Protein AF-A0A3D4PSM4-F1 (afdb_monomer_lite)

Foldseek 3Di:
DDDDPVNVVVVVVVVVVVVVVVVVLVVLQQDQWDQALQFRAIDHRSAADKDDLVPDDPVVPDDDQPVVQVVQVVLVHHGPDSIHGHHNLRVPAQQSVLCVLAVDGDDRVLSVVLVVVCVVPDPPSPPDPPDDPVVPPSVPPDRGDGNPVQDPVNSVSSNVSSCVSVVLPWWDADPQAAAQFFQARTASDKAWDPDAAPVRGTHIHHPQLVVLCVVQDHQPDDVSSQQSSLCSLQVAPDDPDDPPQGDGCSRPDDDVSNGDNDTNPVRPDPSVVSSLVSCLVRLVSHDPVCSVVSPVVVVVVVVVVVVVVVVVVVVVVVVVVVVVLVVCVVVVHPPDD

Secondary structure (DSSP, 8-state):
----HHHHHHHHHHHHHHHHHHHHHHHHHH---EE-TTT-PEEPTT-SEEPPGGGS-GGGSSSSHHHHHHHHHHTTPPP--S--EE-HHHHSHHHHHHHHHHS----HHHHHHHHHHHTTTT-TTSS---S-GGGG--TTSS---TTTTS-HHHHHHHHHHHHHHH-TTS-B-BTTBS-TTT-BS-BS-EE--S-B-TTSPBPPEETTTHHHHHHH-S-SSHHHHHHHHHHHHH--S----TT-----GGGT--TT---BSSSSTT--S-HHHHHHHHHHH-GGGS-HHHHHHHHHHHHHHHHHHHHHHHHHHHHHHHHHHHHHHHHHHHTT-----

Structure (mmCIF, N/CA/C/O backbone):
data_AF-A0A3D4PSM4-F1
#
_entry.id   AF-A0A3D4PSM4-F1
#
loop_
_atom_site.group_PDB
_atom_site.id
_atom_site.type_symbol
_atom_site.label_atom_id
_atom_site.label_alt_id
_atom_site.label_comp_id
_atom_site.label_asym_id
_atom_site.label_entity_id
_atom_site.label_seq_id
_atom_site.pdbx_PDB_ins_code
_atom_site.Cartn_x
_atom_site.Cartn_y
_atom_site.Cartn_z
_atom_site.occupancy
_atom_site.B_iso_or_equiv
_atom_site.auth_seq_id
_atom_site.auth_comp_id
_atom_site.auth_asym_id
_atom_site.auth_atom_id
_atom_site.pdbx_PDB_model_num
ATOM 1 N N . MET A 1 1 ? 8.165 51.047 -22.053 1.00 48.75 1 MET A N 1
ATOM 2 C CA . MET A 1 1 ? 8.801 50.022 -21.200 1.00 48.75 1 MET A CA 1
ATOM 3 C C . MET A 1 1 ? 10.158 49.693 -21.796 1.00 48.75 1 MET A C 1
ATOM 5 O O . MET A 1 1 ? 10.223 49.060 -22.838 1.00 48.75 1 MET A O 1
ATOM 9 N N . THR A 1 2 ? 11.226 50.229 -21.215 1.00 47.50 2 THR A N 1
ATOM 10 C CA . THR A 1 2 ? 12.611 49.991 -21.638 1.00 47.50 2 THR A CA 1
ATOM 11 C C . THR A 1 2 ? 13.129 48.734 -20.944 1.00 47.50 2 THR A C 1
ATOM 13 O O . THR A 1 2 ? 13.266 48.736 -19.726 1.00 47.50 2 THR A O 1
ATOM 16 N N . MET A 1 3 ? 13.371 47.665 -21.712 1.00 44.59 3 MET A N 1
ATOM 17 C CA . MET A 1 3 ? 13.993 46.431 -21.209 1.00 44.59 3 MET A CA 1
ATOM 18 C C . MET A 1 3 ? 15.340 46.743 -20.554 1.00 44.59 3 MET A C 1
ATOM 20 O O . MET A 1 3 ? 16.136 47.512 -21.105 1.00 44.59 3 MET A O 1
ATOM 24 N N . THR A 1 4 ? 15.580 46.161 -19.382 1.00 52.31 4 THR A N 1
ATOM 25 C CA . THR A 1 4 ? 16.803 46.384 -18.607 1.00 52.31 4 THR A CA 1
ATOM 26 C C . THR A 1 4 ? 17.986 45.628 -19.225 1.00 52.31 4 THR A C 1
ATOM 28 O O . THR A 1 4 ? 17.814 44.719 -20.039 1.00 52.31 4 THR A O 1
ATOM 31 N N . ALA A 1 5 ? 19.220 46.014 -18.886 1.00 52.75 5 ALA A N 1
ATOM 32 C CA . ALA A 1 5 ? 20.426 45.358 -19.408 1.00 52.75 5 ALA A CA 1
ATOM 33 C C . ALA A 1 5 ? 20.486 43.855 -19.058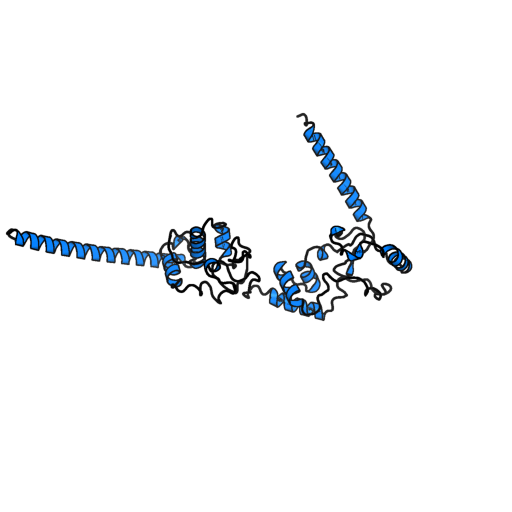 1.00 52.75 5 ALA A C 1
ATOM 35 O O . ALA A 1 5 ? 21.039 43.070 -19.826 1.00 52.75 5 ALA A O 1
ATOM 36 N N . THR A 1 6 ? 19.862 43.459 -17.947 1.00 55.38 6 THR A N 1
ATOM 37 C CA . THR A 1 6 ? 19.706 42.072 -17.491 1.00 55.38 6 THR A CA 1
ATOM 38 C C . THR A 1 6 ? 18.764 41.278 -18.402 1.00 55.38 6 THR A C 1
ATOM 40 O O . THR A 1 6 ? 19.128 40.191 -18.842 1.00 55.38 6 THR A O 1
ATOM 43 N N . ASP A 1 7 ? 17.631 41.867 -18.811 1.00 56.66 7 ASP A N 1
ATOM 44 C CA . ASP A 1 7 ? 16.670 41.230 -19.730 1.00 56.66 7 ASP A CA 1
ATOM 45 C C . ASP A 1 7 ? 17.290 40.952 -21.111 1.00 56.66 7 ASP A C 1
ATOM 47 O O . ASP A 1 7 ? 17.021 39.927 -21.736 1.00 56.66 7 ASP A O 1
ATOM 51 N N . ARG A 1 8 ? 18.171 41.847 -21.583 1.00 58.81 8 ARG A N 1
ATOM 52 C CA . ARG A 1 8 ? 18.914 41.655 -22.843 1.00 58.81 8 ARG A CA 1
ATOM 53 C C . ARG A 1 8 ? 19.967 40.551 -22.748 1.00 58.81 8 ARG A C 1
ATOM 55 O O . ARG A 1 8 ? 20.225 39.881 -23.748 1.00 58.81 8 ARG A O 1
ATOM 62 N N . GLY A 1 9 ? 20.578 40.367 -21.575 1.00 62.75 9 GLY A N 1
ATOM 63 C CA . GLY A 1 9 ? 21.547 39.299 -21.321 1.00 62.75 9 GLY A CA 1
ATOM 64 C C . GLY A 1 9 ? 20.897 37.917 -21.372 1.00 62.75 9 GLY A C 1
ATOM 65 O O . GLY A 1 9 ? 21.373 37.037 -22.093 1.00 62.75 9 GLY A O 1
ATOM 66 N N . ASP A 1 10 ? 19.759 37.760 -20.698 1.00 62.41 10 ASP A N 1
ATOM 67 C CA . ASP A 1 10 ? 19.009 36.500 -20.664 1.00 62.41 10 ASP A CA 1
ATOM 68 C C . ASP A 1 10 ? 18.394 36.153 -22.028 1.00 62.41 10 ASP A C 1
ATOM 70 O O . ASP A 1 10 ? 18.414 34.995 -22.455 1.00 62.41 10 ASP A O 1
ATOM 74 N N . GLU A 1 11 ? 17.925 37.155 -22.778 1.00 70.12 11 GLU A N 1
ATOM 75 C CA . GLU A 1 11 ? 17.422 36.959 -24.139 1.00 70.12 11 GLU A CA 1
ATOM 76 C C . GLU A 1 11 ? 18.530 36.505 -25.107 1.00 70.12 11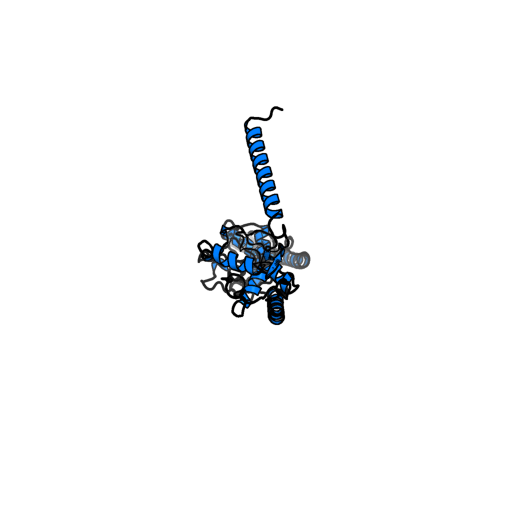 GLU A C 1
ATOM 78 O O . GLU A 1 11 ? 18.314 35.609 -25.931 1.00 70.12 11 GLU A O 1
ATOM 83 N N . MET A 1 12 ? 19.747 37.048 -24.976 1.00 65.19 12 MET A N 1
ATOM 84 C CA . MET A 1 12 ? 20.914 36.597 -25.745 1.00 65.19 12 MET A CA 1
ATOM 85 C C . MET A 1 12 ? 21.300 35.150 -25.416 1.00 65.19 12 MET A C 1
ATOM 87 O O . MET A 1 12 ? 21.577 34.370 -26.333 1.00 65.19 12 MET A O 1
ATOM 91 N N . ILE A 1 13 ? 21.280 34.770 -24.135 1.00 68.44 13 ILE A N 1
ATOM 92 C CA . ILE A 1 13 ? 21.579 33.403 -23.685 1.00 68.44 13 ILE A CA 1
ATOM 93 C C . ILE A 1 13 ? 20.528 32.423 -24.221 1.00 68.44 13 ILE A C 1
ATOM 95 O O . ILE A 1 13 ? 20.882 31.396 -24.803 1.00 68.44 13 ILE A O 1
ATOM 99 N N . LEU A 1 14 ? 19.238 32.751 -24.110 1.00 65.44 14 LEU A N 1
ATOM 100 C CA . LEU A 1 14 ? 18.147 31.922 -24.631 1.00 65.44 14 LEU A CA 1
ATOM 101 C C . LEU A 1 14 ? 18.203 31.778 -26.156 1.00 65.44 14 LEU A C 1
ATOM 103 O O . LEU A 1 14 ? 17.962 30.689 -26.683 1.00 65.44 14 LEU A O 1
ATOM 107 N N . LYS A 1 15 ? 18.555 32.844 -26.881 1.00 76.94 15 LYS A N 1
ATOM 108 C CA . LYS A 1 15 ? 18.746 32.800 -28.337 1.00 76.94 15 LYS A CA 1
ATOM 109 C C . LYS A 1 15 ? 19.938 31.920 -28.721 1.00 76.94 15 LYS A C 1
ATOM 111 O O . LYS A 1 15 ? 19.815 31.115 -29.643 1.00 76.94 15 LYS A O 1
ATOM 116 N N . GLY A 1 16 ? 21.045 32.009 -27.980 1.00 65.12 16 GLY A N 1
ATOM 117 C CA . GLY A 1 16 ? 22.214 31.144 -28.149 1.00 65.12 16 GLY A CA 1
ATOM 118 C C . GLY A 1 16 ? 21.908 29.669 -27.876 1.00 65.12 16 GLY A C 1
ATOM 119 O O . GLY A 1 16 ? 22.277 28.805 -28.670 1.00 65.12 16 GLY A O 1
ATOM 120 N N . LEU A 1 17 ? 21.162 29.370 -26.809 1.00 57.06 17 LEU A N 1
ATOM 121 C CA . LEU A 1 17 ? 20.726 28.009 -26.482 1.00 57.06 17 LEU A CA 1
ATOM 122 C C . LEU A 1 17 ? 19.781 27.434 -27.541 1.00 57.06 17 LEU A C 1
ATOM 124 O O . LEU A 1 17 ? 19.944 26.283 -27.934 1.00 57.06 17 LEU A O 1
ATOM 128 N N . ARG A 1 18 ? 18.829 28.227 -28.051 1.00 69.44 18 ARG A N 1
ATOM 129 C CA . ARG A 1 18 ? 17.923 27.805 -29.134 1.00 69.44 18 ARG A CA 1
ATOM 130 C C . ARG A 1 18 ? 18.668 27.531 -30.437 1.00 69.44 18 ARG A C 1
ATOM 132 O O . ARG A 1 18 ? 18.389 26.525 -31.078 1.00 69.44 18 ARG A O 1
ATOM 139 N N . ALA A 1 19 ? 19.622 28.387 -30.808 1.00 66.75 19 ALA A N 1
ATOM 140 C CA . ALA A 1 19 ? 20.454 28.180 -31.992 1.00 66.75 19 ALA A CA 1
ATOM 141 C C . ALA A 1 19 ? 21.295 26.902 -31.864 1.00 66.75 19 ALA A C 1
ATOM 143 O O . ALA A 1 19 ? 21.330 26.092 -32.784 1.00 66.75 19 ALA A O 1
ATOM 144 N N . LYS A 1 20 ? 21.888 26.673 -30.689 1.00 56.09 20 LYS A N 1
ATOM 145 C CA . LYS A 1 20 ? 22.677 25.469 -30.419 1.00 56.09 20 LYS A CA 1
ATOM 146 C C . LYS A 1 20 ? 21.822 24.201 -30.378 1.00 56.09 20 LYS A C 1
ATOM 148 O O . LYS A 1 20 ? 22.238 23.168 -30.888 1.00 56.09 20 LYS A O 1
ATOM 153 N N . LEU A 1 21 ? 20.607 24.278 -29.835 1.00 57.66 21 LEU A N 1
ATOM 154 C CA . LEU A 1 21 ? 19.639 23.181 -29.873 1.00 57.66 21 LEU A CA 1
ATOM 155 C C . LEU A 1 21 ? 19.196 22.872 -31.312 1.00 57.66 21 LEU A C 1
ATOM 157 O O . LEU A 1 21 ? 19.083 21.703 -31.669 1.00 57.66 21 LEU A O 1
ATOM 161 N N . ALA A 1 22 ? 18.981 23.894 -32.145 1.00 64.00 22 ALA A N 1
ATOM 162 C CA . ALA A 1 22 ? 18.649 23.727 -33.559 1.00 64.00 22 ALA A CA 1
ATOM 163 C C . ALA A 1 22 ? 19.806 23.087 -34.344 1.00 64.00 22 ALA A C 1
ATOM 165 O O . ALA A 1 22 ? 19.578 22.120 -35.064 1.00 64.00 22 ALA A O 1
ATOM 166 N N . GLU A 1 23 ? 21.043 23.548 -34.130 1.00 62.81 23 GLU A N 1
ATOM 167 C CA . GLU A 1 23 ? 22.259 22.961 -34.711 1.00 62.81 23 GLU A CA 1
ATOM 168 C C . GLU A 1 23 ? 22.427 21.491 -34.295 1.00 62.81 23 GLU A C 1
ATOM 170 O O . GLU A 1 23 ? 22.685 20.623 -35.130 1.00 62.81 23 GLU A O 1
ATOM 175 N N . MET A 1 24 ? 22.224 21.183 -33.009 1.00 55.88 24 MET A N 1
ATOM 176 C CA . MET A 1 24 ? 22.244 19.805 -32.518 1.00 55.88 24 MET A CA 1
ATOM 177 C C . MET A 1 24 ? 21.147 18.963 -33.176 1.00 55.88 24 MET A C 1
ATOM 179 O O . MET A 1 24 ? 21.437 17.879 -33.667 1.00 55.88 24 MET A O 1
ATOM 183 N N . THR A 1 25 ? 19.918 19.473 -33.260 1.00 60.84 25 THR A N 1
ATOM 184 C CA . THR A 1 25 ? 18.779 18.763 -33.867 1.00 60.84 25 THR A CA 1
ATOM 185 C C . THR A 1 25 ? 19.014 18.487 -35.356 1.00 60.84 25 THR A C 1
ATOM 187 O O . THR A 1 25 ? 18.739 17.391 -35.844 1.00 60.84 25 THR A O 1
ATOM 190 N N . GLU A 1 26 ? 19.571 19.452 -36.090 1.00 69.44 26 GLU A N 1
ATOM 191 C CA . GLU A 1 26 ? 19.928 19.290 -37.500 1.00 69.44 26 GLU A CA 1
ATOM 192 C C . GLU A 1 26 ? 21.044 18.253 -37.679 1.00 69.44 26 GLU A C 1
ATOM 194 O O . GLU A 1 26 ? 20.940 17.350 -38.515 1.00 69.44 26 GLU A O 1
ATOM 199 N N . ARG A 1 27 ? 22.078 18.310 -36.833 1.00 60.09 27 ARG A N 1
ATOM 200 C CA . ARG A 1 27 ? 23.155 17.317 -36.816 1.00 60.09 27 ARG A CA 1
ATOM 201 C C . ARG A 1 27 ? 22.623 15.916 -36.514 1.00 60.09 27 ARG A C 1
ATOM 203 O O . ARG A 1 27 ? 23.037 14.956 -37.163 1.00 60.09 27 ARG A O 1
ATOM 210 N N . GLU A 1 28 ? 21.671 15.784 -35.592 1.00 58.38 28 GLU A N 1
ATOM 211 C CA . GLU A 1 28 ? 21.004 14.518 -35.278 1.00 58.38 28 GLU A CA 1
ATOM 212 C C . GLU A 1 28 ? 20.148 13.991 -36.440 1.00 58.38 28 GLU A C 1
ATOM 214 O O . GLU A 1 28 ? 20.138 12.782 -36.697 1.00 58.38 28 GLU A O 1
ATOM 219 N N . ALA A 1 29 ? 19.470 14.866 -37.185 1.00 62.03 29 ALA A N 1
ATOM 220 C CA . ALA A 1 29 ? 18.674 14.490 -38.355 1.00 62.03 29 ALA A CA 1
ATOM 221 C C . ALA A 1 29 ? 19.536 13.928 -39.504 1.00 62.03 29 ALA A C 1
ATOM 223 O O . ALA A 1 29 ? 19.087 13.082 -40.284 1.00 62.03 29 ALA A O 1
ATOM 224 N N . GLN A 1 30 ? 20.795 14.362 -39.598 1.00 62.66 30 GLN A N 1
ATOM 225 C CA . GLN A 1 30 ? 21.720 13.948 -40.654 1.00 62.66 30 GLN A CA 1
ATOM 226 C C . GLN A 1 30 ? 22.427 12.611 -40.383 1.00 62.66 30 GLN A C 1
ATOM 228 O O . GLN A 1 30 ? 22.957 12.011 -41.324 1.00 62.66 30 GLN A O 1
ATOM 233 N N . LEU A 1 31 ? 22.401 12.104 -39.147 1.00 57.22 31 LEU A N 1
ATOM 234 C CA . LEU A 1 31 ? 23.081 10.855 -38.798 1.00 57.22 31 LEU A CA 1
ATOM 235 C C . LEU A 1 31 ? 22.493 9.647 -39.556 1.00 57.22 31 LEU A C 1
ATOM 237 O O . LEU A 1 31 ? 21.267 9.533 -39.680 1.00 57.22 31 LEU A O 1
ATOM 241 N N . PRO A 1 32 ? 23.345 8.729 -40.055 1.00 57.56 32 PRO A N 1
ATOM 242 C CA . PRO A 1 32 ? 22.930 7.586 -40.863 1.00 57.56 32 PRO A CA 1
ATOM 243 C C . PRO A 1 32 ? 22.064 6.575 -40.091 1.00 57.56 32 PRO A C 1
ATOM 245 O O . PRO A 1 32 ? 21.834 6.675 -38.890 1.00 57.56 32 PRO A O 1
ATOM 248 N N . ARG A 1 33 ? 21.561 5.565 -40.807 1.00 61.66 33 ARG A N 1
ATOM 249 C CA . ARG A 1 33 ? 20.852 4.427 -40.200 1.00 61.66 33 ARG A CA 1
ATOM 250 C C . ARG A 1 33 ? 21.744 3.687 -39.195 1.00 61.66 33 ARG A C 1
ATOM 252 O O . ARG A 1 33 ? 22.933 3.504 -39.450 1.00 61.66 33 ARG A O 1
ATOM 259 N N . ALA A 1 34 ? 21.147 3.180 -38.122 1.00 65.75 34 ALA A N 1
ATOM 260 C CA . ALA A 1 34 ? 21.838 2.394 -37.098 1.00 65.75 34 ALA A CA 1
ATOM 261 C C . ALA A 1 34 ? 21.022 1.165 -36.680 1.00 65.75 34 ALA A C 1
ATOM 263 O O . ALA A 1 34 ? 19.836 1.063 -36.990 1.00 65.75 34 ALA A O 1
ATOM 264 N N . LEU A 1 35 ? 21.654 0.220 -35.982 1.00 63.38 35 LEU A N 1
ATOM 265 C CA . LEU A 1 35 ? 20.946 -0.871 -35.310 1.00 63.38 35 LEU A CA 1
ATOM 266 C C . LEU A 1 35 ? 20.581 -0.433 -33.893 1.00 63.38 35 LEU A C 1
ATOM 268 O O . LEU A 1 35 ? 21.421 0.102 -33.173 1.00 63.38 35 LEU A O 1
ATOM 272 N N . CYS A 1 36 ? 19.339 -0.685 -33.488 1.00 71.75 36 CYS A N 1
ATOM 273 C CA . CYS A 1 36 ? 18.900 -0.441 -32.125 1.00 71.75 36 CYS A CA 1
ATOM 274 C C . CYS A 1 36 ? 19.628 -1.387 -31.171 1.00 71.75 36 CYS A C 1
ATOM 276 O O . CYS A 1 36 ? 19.533 -2.603 -31.318 1.00 71.75 36 CYS A O 1
ATOM 278 N N . ARG A 1 37 ? 20.299 -0.838 -30.155 1.00 64.69 37 ARG A N 1
ATOM 279 C CA . ARG A 1 37 ? 21.019 -1.625 -29.138 1.00 64.69 37 ARG A CA 1
ATOM 280 C C . ARG A 1 37 ? 20.111 -2.580 -28.358 1.00 64.69 37 ARG A C 1
ATOM 282 O O . ARG A 1 37 ? 20.556 -3.635 -27.925 1.00 64.69 37 ARG A O 1
ATOM 289 N N . VAL A 1 38 ? 18.855 -2.189 -28.168 1.00 68.38 38 VAL A N 1
ATOM 290 C CA . VAL A 1 38 ? 17.889 -2.918 -27.340 1.00 68.38 38 VAL A CA 1
ATOM 291 C C . VAL A 1 38 ? 17.218 -4.036 -28.143 1.00 68.38 38 VAL A C 1
ATOM 293 O O . VAL A 1 38 ? 17.254 -5.191 -27.736 1.00 68.38 38 VAL A O 1
ATOM 296 N N . CYS A 1 39 ? 16.638 -3.726 -29.308 1.00 69.31 39 CYS A N 1
ATOM 297 C CA . CYS A 1 39 ? 15.879 -4.713 -30.084 1.00 69.31 39 CYS A CA 1
ATOM 298 C C . CYS A 1 39 ? 16.656 -5.334 -31.258 1.00 69.31 39 CYS A C 1
ATOM 300 O O . CYS A 1 39 ? 16.219 -6.344 -31.805 1.00 69.31 39 CYS A O 1
ATOM 302 N N . GLY A 1 40 ? 17.780 -4.752 -31.682 1.00 68.31 40 GLY A N 1
ATOM 303 C CA . GLY A 1 40 ? 18.551 -5.192 -32.852 1.00 68.31 40 GLY A CA 1
ATOM 304 C C . GLY A 1 40 ? 17.953 -4.812 -34.216 1.00 68.31 40 GLY A C 1
ATOM 305 O O . GLY A 1 40 ? 18.520 -5.175 -35.244 1.00 68.31 40 GLY A O 1
ATOM 306 N N . GLY A 1 41 ? 16.824 -4.095 -34.258 1.00 70.19 41 GLY A N 1
ATOM 307 C CA . GLY A 1 41 ? 16.184 -3.637 -35.498 1.00 70.19 41 GLY A CA 1
ATOM 308 C C . GLY A 1 41 ? 16.811 -2.364 -36.080 1.00 70.19 41 GLY A C 1
ATOM 309 O O . GLY A 1 41 ? 17.524 -1.643 -35.387 1.00 70.19 41 GLY A O 1
ATOM 310 N N . ILE A 1 42 ? 16.513 -2.048 -37.346 1.00 71.69 42 ILE A N 1
ATOM 311 C CA . ILE A 1 42 ? 17.007 -0.821 -37.999 1.00 71.69 42 ILE A CA 1
ATOM 312 C C . ILE A 1 42 ? 16.292 0.414 -37.444 1.00 71.69 42 ILE A C 1
ATOM 314 O O . ILE A 1 42 ? 15.066 0.513 -37.496 1.00 71.69 42 ILE A O 1
ATOM 318 N N . VAL A 1 43 ? 17.071 1.385 -36.978 1.00 70.50 43 VAL A N 1
ATOM 319 C CA . VAL A 1 43 ? 16.642 2.761 -36.732 1.00 70.50 43 VAL A CA 1
ATOM 320 C C . VAL A 1 43 ? 16.929 3.573 -37.995 1.00 70.50 43 VAL A C 1
ATOM 322 O O . VAL A 1 43 ? 18.063 3.590 -38.485 1.00 70.50 43 VAL A O 1
ATOM 325 N N . ALA A 1 44 ? 15.894 4.201 -38.557 1.00 73.38 44 ALA A N 1
ATOM 326 C CA . ALA A 1 44 ? 16.024 4.997 -39.772 1.00 73.38 44 ALA A CA 1
ATOM 327 C C . ALA A 1 44 ? 16.909 6.237 -39.553 1.00 73.38 44 ALA A C 1
ATOM 329 O O . ALA A 1 44 ? 17.119 6.685 -38.422 1.00 73.38 44 ALA A O 1
ATOM 330 N N . LYS A 1 45 ? 17.411 6.797 -40.660 1.00 72.75 45 LYS A N 1
ATOM 331 C CA . LYS A 1 45 ? 18.167 8.057 -40.667 1.00 72.75 45 LYS A CA 1
ATOM 332 C C . LYS A 1 45 ? 17.369 9.136 -39.925 1.00 72.75 45 LYS A C 1
ATOM 334 O O . LYS A 1 45 ? 16.174 9.280 -40.175 1.00 72.75 45 LYS A O 1
ATOM 339 N N . GLY A 1 46 ? 18.008 9.853 -39.005 1.00 69.12 46 GLY A N 1
ATOM 340 C CA . GLY A 1 46 ? 17.360 10.934 -38.255 1.00 69.12 46 GLY A CA 1
ATOM 341 C C . GLY A 1 46 ? 16.288 10.509 -37.235 1.00 69.12 46 GLY A C 1
ATOM 342 O O . GLY A 1 46 ? 15.723 11.376 -36.586 1.00 69.12 46 GLY A O 1
ATOM 343 N N . GLN A 1 47 ? 16.027 9.210 -37.030 1.00 74.75 47 GLN A N 1
ATOM 344 C CA . GLN A 1 47 ? 15.043 8.723 -36.049 1.00 74.75 47 GLN A CA 1
ATOM 345 C C . GLN A 1 47 ? 15.679 8.097 -34.800 1.00 74.75 47 GLN A C 1
ATOM 347 O O . GLN A 1 47 ? 16.846 7.706 -34.816 1.00 74.75 47 GLN A O 1
ATOM 352 N N . GLY A 1 48 ? 14.876 7.933 -33.743 1.00 73.88 48 GLY A N 1
ATOM 353 C CA . GLY A 1 48 ? 15.266 7.278 -32.493 1.00 73.88 48 GLY A CA 1
ATOM 354 C C . GLY A 1 48 ? 15.908 8.217 -31.473 1.00 73.88 48 GLY A C 1
ATOM 355 O O . GLY A 1 48 ? 16.136 9.391 -31.738 1.00 73.88 48 GLY A O 1
ATOM 356 N N . THR A 1 49 ? 16.177 7.682 -30.288 1.00 74.94 49 THR A N 1
ATOM 357 C CA . THR A 1 49 ? 16.837 8.394 -29.190 1.00 74.94 49 THR A CA 1
ATOM 358 C C . THR A 1 49 ? 18.331 8.100 -29.225 1.00 74.94 49 THR A C 1
ATOM 360 O O . THR A 1 49 ? 18.722 6.938 -29.375 1.00 74.94 49 THR A O 1
ATOM 363 N N . ILE A 1 50 ? 19.153 9.140 -29.090 1.00 68.69 50 ILE A N 1
ATOM 364 C CA . ILE A 1 50 ? 20.609 9.025 -28.986 1.00 68.69 50 ILE A CA 1
ATOM 365 C C . ILE A 1 50 ? 20.985 8.861 -27.513 1.00 68.69 50 ILE A C 1
ATOM 367 O O . ILE A 1 50 ? 20.558 9.640 -26.664 1.00 68.69 50 ILE A O 1
ATOM 371 N N . GLU A 1 51 ? 21.765 7.828 -27.203 1.00 61.78 51 GLU A N 1
ATOM 372 C CA . GLU A 1 51 ? 22.273 7.604 -25.848 1.00 61.78 51 GLU A CA 1
ATOM 373 C C . GLU A 1 51 ? 23.466 8.535 -25.564 1.00 61.78 51 GLU A C 1
ATOM 375 O O . GLU A 1 51 ? 24.409 8.565 -26.363 1.00 61.78 51 GLU A O 1
ATOM 380 N N . PRO A 1 52 ? 23.482 9.255 -24.425 1.00 58.75 52 PRO A N 1
ATOM 381 C CA . PRO A 1 52 ? 24.614 10.096 -24.054 1.00 58.75 52 PRO A CA 1
ATOM 382 C C . PRO A 1 52 ? 25.858 9.247 -23.768 1.00 58.75 52 PRO A C 1
ATOM 384 O O . PRO A 1 52 ? 25.771 8.165 -23.184 1.00 58.75 52 PRO A O 1
ATOM 387 N N . GLU A 1 53 ? 27.032 9.762 -24.134 1.00 54.12 53 GLU A N 1
ATOM 388 C CA . GLU A 1 53 ? 28.328 9.068 -24.035 1.00 54.12 53 GLU A CA 1
ATOM 389 C C . GLU A 1 53 ? 28.662 8.564 -22.618 1.00 54.12 53 GLU A C 1
ATOM 391 O O . GLU A 1 53 ? 29.313 7.536 -22.433 1.00 54.12 53 GLU A O 1
ATOM 396 N N . SER A 1 54 ? 28.155 9.243 -21.587 1.00 52.03 54 SER A N 1
ATOM 397 C CA . SER A 1 54 ? 28.310 8.862 -20.177 1.00 52.03 54 SER A CA 1
ATOM 398 C C . SER A 1 54 ? 27.670 7.518 -19.810 1.00 52.03 54 SER A C 1
ATOM 400 O O . SER A 1 54 ? 28.034 6.928 -18.797 1.00 52.03 54 SER A O 1
ATOM 402 N N . THR A 1 55 ? 26.739 7.012 -20.624 1.00 51.12 55 THR A N 1
ATOM 403 C CA . THR A 1 55 ? 26.039 5.732 -20.396 1.00 51.12 55 THR A CA 1
ATOM 404 C C . THR A 1 55 ? 26.737 4.538 -21.049 1.00 51.12 55 THR A C 1
ATOM 406 O O . THR A 1 55 ? 26.231 3.409 -21.037 1.00 51.12 55 THR A O 1
ATOM 409 N N . TRP A 1 56 ? 27.905 4.765 -21.652 1.00 55.47 56 TRP A N 1
ATOM 410 C CA . TRP A 1 56 ? 28.639 3.723 -22.347 1.00 55.47 56 TRP A CA 1
ATOM 411 C C . TRP A 1 56 ? 29.467 2.887 -21.363 1.00 55.47 56 TRP A C 1
ATOM 413 O O . TRP A 1 56 ? 30.071 3.435 -20.440 1.00 55.47 56 TRP A O 1
ATOM 423 N N . PRO A 1 57 ? 29.550 1.555 -21.548 1.00 50.47 57 PRO A N 1
ATOM 424 C CA . PRO A 1 57 ? 30.430 0.727 -20.734 1.00 50.47 57 PRO A CA 1
ATOM 425 C C . PRO A 1 57 ? 31.886 1.192 -20.888 1.00 50.47 57 PRO A C 1
ATOM 427 O O . PRO A 1 57 ? 32.367 1.396 -22.005 1.00 50.47 57 PRO A O 1
ATOM 430 N N . SER A 1 58 ? 32.616 1.301 -19.779 1.00 47.22 58 SER A N 1
ATOM 431 C CA . SER A 1 58 ? 34.009 1.779 -19.735 1.00 47.22 58 SER A CA 1
ATOM 432 C C . SER A 1 58 ? 34.979 0.994 -20.634 1.00 47.22 58 SER A C 1
ATOM 434 O O . SER A 1 58 ? 35.977 1.549 -21.085 1.00 47.22 58 SER A O 1
ATOM 436 N N . ARG A 1 59 ? 34.665 -0.265 -20.977 1.00 43.78 59 ARG A N 1
ATOM 437 C CA . ARG A 1 59 ? 35.458 -1.105 -21.900 1.00 43.78 59 ARG A CA 1
ATOM 438 C C . ARG A 1 59 ? 35.421 -0.678 -23.372 1.00 43.78 59 ARG A C 1
ATOM 440 O O . ARG A 1 59 ? 36.248 -1.152 -24.137 1.00 43.78 59 ARG A O 1
ATOM 447 N N . THR A 1 60 ? 34.500 0.197 -23.778 1.00 44.44 60 THR A N 1
ATOM 448 C CA . THR A 1 60 ? 34.404 0.687 -25.170 1.00 44.44 60 THR A CA 1
ATOM 449 C C . THR A 1 60 ? 35.184 1.975 -25.426 1.00 44.44 60 THR A C 1
ATOM 451 O O . THR A 1 60 ? 35.172 2.469 -26.548 1.00 44.44 60 THR A O 1
ATOM 454 N N . ARG A 1 61 ? 35.837 2.548 -24.406 1.00 42.75 61 ARG A N 1
ATOM 455 C CA . ARG A 1 61 ? 36.274 3.945 -24.485 1.00 42.75 61 ARG A CA 1
ATOM 456 C C . ARG A 1 61 ? 37.531 4.193 -25.313 1.00 42.75 61 ARG A C 1
ATOM 458 O O . ARG A 1 61 ? 37.640 5.279 -25.852 1.00 42.75 61 ARG A O 1
ATOM 465 N N . HIS A 1 62 ? 38.452 3.244 -25.477 1.00 41.53 62 HIS A N 1
ATOM 466 C CA . HIS A 1 62 ? 39.699 3.528 -26.193 1.00 41.53 62 HIS A CA 1
ATOM 467 C C . HIS A 1 62 ? 40.283 2.276 -26.879 1.00 41.53 62 HIS A C 1
ATOM 469 O O . HIS A 1 62 ? 40.350 1.217 -26.267 1.00 41.53 62 HIS A O 1
ATOM 475 N N . GLN A 1 63 ? 40.753 2.446 -28.126 1.00 37.75 63 GLN A N 1
ATOM 476 C CA . GLN A 1 63 ? 41.722 1.622 -28.891 1.00 37.75 63 GLN A CA 1
ATOM 477 C C . GLN A 1 63 ? 41.251 0.650 -29.997 1.00 37.75 63 GLN A C 1
ATOM 479 O O . GLN A 1 63 ? 42.082 0.309 -30.833 1.00 37.75 63 GLN A O 1
ATOM 484 N N . THR A 1 64 ? 39.980 0.246 -30.119 1.00 44.06 64 THR A N 1
ATOM 485 C CA . THR A 1 64 ? 39.569 -0.770 -31.134 1.00 44.06 64 THR A CA 1
ATOM 486 C C . THR A 1 64 ? 38.703 -0.270 -32.300 1.00 44.06 64 THR A C 1
ATOM 488 O O . THR A 1 64 ? 38.499 -1.020 -33.256 1.00 44.06 64 THR A O 1
ATOM 491 N N . SER A 1 65 ? 38.237 0.984 -32.291 1.00 48.09 65 SER A N 1
ATOM 492 C CA . SER A 1 65 ? 37.282 1.502 -33.289 1.00 48.09 65 SER A CA 1
ATOM 493 C C . SER A 1 65 ? 37.835 1.544 -34.723 1.00 48.09 65 SER A C 1
ATOM 495 O O . SER A 1 65 ? 37.162 1.103 -35.648 1.00 48.09 65 SER A O 1
ATOM 497 N N . GLY A 1 66 ? 39.090 1.959 -34.928 1.00 44.59 66 GLY A N 1
ATOM 498 C CA . GLY A 1 66 ? 39.647 2.135 -36.281 1.00 44.59 66 GLY A CA 1
ATOM 499 C C . GLY A 1 66 ? 39.799 0.848 -37.111 1.00 44.59 66 GLY A C 1
ATOM 500 O O . GLY A 1 66 ? 39.536 0.850 -38.313 1.00 44.59 66 GLY A O 1
ATOM 501 N N . VAL A 1 67 ? 40.196 -0.271 -36.490 1.00 47.56 67 VAL A N 1
ATOM 502 C CA . VAL A 1 67 ? 40.409 -1.553 -37.199 1.00 47.56 67 VAL A CA 1
ATOM 503 C C . VAL A 1 67 ? 39.076 -2.239 -37.505 1.00 47.56 67 VAL A C 1
ATOM 505 O O . VAL A 1 67 ? 38.867 -2.737 -38.614 1.00 47.56 67 VAL A O 1
ATOM 508 N N . ILE A 1 68 ? 38.147 -2.207 -36.546 1.00 49.62 68 ILE A N 1
ATOM 509 C CA . ILE A 1 68 ? 36.809 -2.791 -36.688 1.00 49.62 68 ILE A CA 1
ATOM 510 C C . ILE A 1 68 ? 36.004 -2.024 -37.753 1.00 49.62 68 ILE A C 1
ATOM 512 O O . ILE A 1 68 ? 35.319 -2.641 -38.572 1.00 49.62 68 ILE A O 1
ATOM 516 N N . ASP A 1 69 ? 36.153 -0.701 -37.834 1.00 51.12 69 ASP A N 1
ATOM 517 C CA . ASP A 1 69 ? 35.472 0.130 -38.835 1.00 51.12 69 ASP A CA 1
ATOM 518 C C . ASP A 1 69 ? 35.960 -0.084 -40.255 1.00 51.12 69 ASP A C 1
ATOM 520 O O . ASP A 1 69 ? 35.151 -0.125 -41.194 1.00 51.12 69 ASP A O 1
ATOM 524 N N . GLY A 1 70 ? 37.265 -0.301 -40.414 1.00 50.91 70 GLY A N 1
ATOM 525 C CA . GLY A 1 70 ? 37.850 -0.682 -41.692 1.00 50.91 70 GLY A CA 1
ATOM 526 C C . GLY A 1 70 ? 37.246 -1.980 -42.236 1.00 50.91 70 GLY A C 1
ATOM 527 O O . GLY A 1 70 ? 36.885 -2.052 -43.413 1.00 50.91 70 GLY A O 1
ATOM 528 N N . GLU A 1 71 ? 37.070 -3.003 -41.395 1.00 52.12 71 GLU A N 1
ATOM 529 C CA . GLU A 1 71 ? 36.460 -4.273 -41.811 1.00 52.12 71 GLU A CA 1
ATOM 530 C C . GLU A 1 71 ? 34.954 -4.171 -42.077 1.00 52.12 71 GLU A C 1
ATOM 532 O O . GLU A 1 71 ? 34.443 -4.795 -43.012 1.00 52.12 71 GLU A O 1
ATOM 537 N N . ARG A 1 72 ? 34.226 -3.377 -41.287 1.00 53.06 72 ARG A N 1
ATOM 538 C CA . ARG A 1 72 ? 32.781 -3.160 -41.457 1.00 53.06 72 ARG A CA 1
ATOM 539 C C . ARG A 1 72 ? 32.466 -2.442 -42.758 1.00 53.06 72 ARG A C 1
ATOM 541 O O . ARG A 1 72 ? 31.615 -2.911 -43.517 1.00 53.06 72 ARG A O 1
ATOM 548 N N . THR A 1 73 ? 33.208 -1.379 -43.051 1.00 54.25 73 THR A N 1
ATOM 549 C CA . THR A 1 73 ? 33.057 -0.605 -44.287 1.00 54.25 73 THR A CA 1
ATOM 550 C C . THR A 1 73 ? 33.335 -1.485 -45.507 1.00 54.25 73 THR A C 1
ATOM 552 O O . THR A 1 73 ? 32.535 -1.515 -46.441 1.00 54.25 73 THR A O 1
ATOM 555 N N . LYS A 1 74 ? 34.385 -2.323 -45.455 1.00 58.94 74 LYS A N 1
ATOM 556 C CA . LYS A 1 74 ? 34.673 -3.339 -46.489 1.00 58.94 74 LYS A CA 1
ATOM 557 C C . LYS A 1 74 ? 33.543 -4.362 -46.678 1.00 58.94 74 LYS A C 1
ATOM 559 O O . LYS A 1 74 ? 33.410 -4.938 -47.753 1.00 58.94 74 LYS A O 1
ATOM 564 N N . ARG A 1 75 ? 32.712 -4.594 -45.656 1.00 52.72 75 ARG A N 1
ATOM 565 C CA . ARG A 1 75 ? 31.542 -5.494 -45.696 1.00 52.72 75 ARG A CA 1
ATOM 566 C C . ARG A 1 75 ? 30.225 -4.773 -46.025 1.00 52.72 75 ARG A C 1
ATOM 568 O O . ARG A 1 75 ? 29.170 -5.402 -45.951 1.00 52.72 75 ARG A O 1
ATOM 575 N N . GLY A 1 76 ? 30.268 -3.488 -46.394 1.00 43.88 76 GLY A N 1
ATOM 576 C CA . GLY A 1 76 ? 29.085 -2.673 -46.702 1.00 43.88 76 GLY A CA 1
ATOM 577 C C . GLY A 1 76 ? 28.270 -2.269 -45.468 1.00 43.88 76 GLY A C 1
ATOM 578 O O . GLY A 1 76 ? 27.103 -1.889 -45.586 1.00 43.88 76 GLY A O 1
ATOM 579 N N . LEU A 1 77 ? 28.862 -2.383 -44.279 1.00 45.03 77 LEU A N 1
ATOM 580 C CA . LEU A 1 77 ? 28.253 -1.994 -43.015 1.00 45.03 77 LEU A CA 1
ATOM 581 C C . LEU A 1 77 ? 28.720 -0.585 -42.633 1.00 45.03 77 LEU A C 1
ATOM 583 O O . LEU A 1 77 ? 29.875 -0.246 -42.882 1.00 45.03 77 LEU A O 1
ATOM 587 N N . PRO A 1 78 ? 27.854 0.238 -42.018 1.00 41.50 78 PRO A N 1
ATOM 588 C CA . PRO A 1 78 ? 28.272 1.542 -41.524 1.00 41.50 78 PRO A CA 1
ATOM 589 C C . PRO A 1 78 ? 29.355 1.391 -40.432 1.00 41.50 78 PRO A C 1
ATOM 591 O O . PRO A 1 78 ? 29.317 0.394 -39.684 1.00 41.50 78 PRO A O 1
ATOM 594 N N . PRO A 1 79 ? 30.299 2.353 -40.340 1.00 45.12 79 PRO A N 1
ATOM 595 C CA . PRO A 1 79 ? 31.304 2.387 -39.278 1.00 45.12 79 PRO A CA 1
ATOM 596 C C . PRO A 1 79 ? 30.638 2.439 -37.896 1.00 45.12 79 PRO A C 1
ATOM 598 O O . PRO A 1 79 ? 29.461 2.795 -37.770 1.00 45.12 79 PRO A O 1
ATOM 601 N N . PHE A 1 80 ? 31.375 2.039 -36.865 1.00 43.34 80 PHE A N 1
ATOM 602 C CA . PHE A 1 80 ? 31.042 2.193 -35.458 1.00 43.34 80 PHE A CA 1
ATOM 603 C C . PHE A 1 80 ? 31.049 3.683 -35.160 1.00 43.34 80 PHE A C 1
ATOM 605 O O . PHE A 1 80 ? 32.040 4.280 -34.761 1.00 43.34 80 PHE A O 1
ATOM 612 N N . CYS A 1 81 ? 29.927 4.327 -35.437 1.00 43.28 81 CYS A N 1
ATOM 613 C CA . CYS A 1 81 ? 29.795 5.707 -35.061 1.00 43.28 81 CYS A CA 1
ATOM 614 C C . CYS A 1 81 ? 29.631 5.790 -33.541 1.00 43.28 81 CYS A C 1
ATOM 616 O O . CYS A 1 81 ? 28.868 5.021 -32.952 1.00 43.28 81 CYS A O 1
ATOM 618 N N . ASP A 1 82 ? 30.311 6.766 -32.947 1.00 43.69 82 ASP A N 1
ATOM 619 C CA . ASP A 1 82 ? 30.285 7.181 -31.538 1.00 43.69 82 ASP A CA 1
ATOM 620 C C . ASP A 1 82 ? 28.897 7.670 -31.061 1.00 43.69 82 ASP A C 1
ATOM 622 O O . ASP A 1 82 ? 28.761 8.568 -30.240 1.00 43.69 82 ASP A O 1
ATOM 626 N N . TRP A 1 83 ? 27.808 7.137 -31.600 1.00 48.78 83 TRP A N 1
ATOM 627 C CA . TRP A 1 83 ? 26.454 7.431 -31.164 1.00 48.78 83 TRP A CA 1
ATOM 628 C C . TRP A 1 83 ? 25.622 6.155 -31.272 1.00 48.78 83 TRP A C 1
ATOM 630 O O . TRP A 1 83 ? 25.450 5.565 -32.339 1.00 48.78 83 TRP A O 1
ATOM 640 N N . ARG A 1 84 ? 25.093 5.702 -30.133 1.00 62.38 84 ARG A N 1
ATOM 641 C CA . ARG A 1 84 ? 24.169 4.565 -30.076 1.00 62.38 84 ARG A CA 1
ATOM 642 C C . ARG A 1 84 ? 22.747 5.097 -30.197 1.00 62.38 84 ARG A C 1
ATOM 644 O O . ARG A 1 84 ? 22.360 5.988 -29.446 1.00 62.38 84 ARG A O 1
ATOM 651 N N . ARG A 1 85 ? 21.977 4.559 -31.149 1.00 65.44 85 ARG A N 1
ATOM 652 C CA . ARG A 1 85 ? 20.549 4.867 -31.307 1.00 65.44 85 ARG A CA 1
ATOM 653 C C . ARG A 1 85 ? 19.688 3.732 -30.802 1.00 65.44 85 ARG A C 1
ATOM 655 O O . ARG A 1 85 ? 19.970 2.564 -31.059 1.00 65.44 85 ARG A O 1
ATOM 662 N N . SER A 1 86 ? 18.578 4.102 -30.188 1.00 73.75 86 SER A N 1
ATOM 663 C CA . SER A 1 86 ? 17.510 3.184 -29.816 1.00 73.75 86 SER A CA 1
ATOM 664 C C . SER A 1 86 ? 16.190 3.670 -30.405 1.00 73.75 86 SER A C 1
ATOM 666 O O . SER A 1 86 ? 15.957 4.874 -30.503 1.00 73.75 86 SER A O 1
ATOM 668 N N . HIS A 1 87 ? 15.305 2.760 -30.826 1.00 77.12 87 HIS A N 1
ATOM 669 C CA . HIS A 1 87 ? 13.935 3.170 -31.157 1.00 77.12 87 HIS A CA 1
ATOM 670 C C . HIS A 1 87 ? 13.312 3.850 -29.936 1.00 77.12 87 HIS A C 1
ATOM 672 O O . HIS A 1 87 ? 13.543 3.418 -28.810 1.00 77.12 87 HIS A O 1
ATOM 678 N N . THR A 1 88 ? 12.464 4.856 -30.138 1.00 76.50 88 THR A N 1
ATOM 679 C CA . THR A 1 88 ? 11.796 5.580 -29.040 1.00 76.50 88 THR A CA 1
ATOM 680 C C . THR A 1 88 ? 11.013 4.642 -28.111 1.00 76.50 88 THR A C 1
ATOM 682 O O . THR A 1 88 ? 10.957 4.844 -26.900 1.00 76.50 88 THR A O 1
ATOM 685 N N . VAL A 1 89 ? 10.444 3.564 -28.661 1.00 69.31 89 VAL A N 1
ATOM 686 C CA . VAL A 1 89 ? 9.774 2.508 -27.881 1.00 69.31 89 VAL A CA 1
ATOM 687 C C . VAL A 1 89 ? 10.765 1.745 -26.997 1.00 69.31 89 VAL A C 1
ATOM 689 O O . VAL A 1 89 ? 10.443 1.421 -25.862 1.00 69.31 89 VAL A O 1
ATOM 692 N N . CYS A 1 90 ? 11.981 1.508 -27.486 1.00 70.88 90 CYS A N 1
ATOM 693 C CA . CYS A 1 90 ? 13.044 0.822 -26.752 1.00 70.88 90 CYS A CA 1
ATOM 694 C C . CYS A 1 90 ? 13.711 1.704 -25.685 1.00 70.88 90 CYS A C 1
ATOM 696 O O . CYS A 1 90 ? 14.287 1.174 -24.742 1.00 70.88 90 CYS A O 1
ATOM 698 N N . ALA A 1 91 ? 13.637 3.030 -25.826 1.00 68.94 91 ALA A N 1
ATOM 699 C CA . ALA A 1 91 ? 14.177 3.983 -24.857 1.00 68.94 91 ALA A CA 1
ATOM 700 C C . ALA A 1 91 ? 13.242 4.231 -23.656 1.00 68.94 91 ALA A C 1
ATOM 702 O O . ALA A 1 91 ? 13.677 4.757 -22.638 1.00 68.94 91 ALA A O 1
ATOM 703 N N . GLY A 1 92 ? 11.961 3.859 -23.752 1.00 68.06 92 GLY A N 1
ATOM 704 C CA . GLY A 1 92 ? 10.952 4.174 -22.735 1.00 68.06 92 GLY A CA 1
ATOM 705 C C . GLY A 1 92 ? 10.757 3.105 -21.659 1.00 68.06 92 GLY A C 1
ATOM 706 O O . GLY A 1 92 ? 9.621 2.877 -21.272 1.00 68.06 92 GLY A O 1
ATOM 707 N N . GLY A 1 93 ? 11.828 2.442 -21.214 1.00 73.69 93 GLY A N 1
ATOM 708 C CA . GLY A 1 93 ? 11.795 1.582 -20.026 1.00 73.69 93 GLY A CA 1
ATOM 709 C C . GLY A 1 93 ? 11.374 0.111 -20.232 1.00 73.69 93 GLY A C 1
ATOM 710 O O . GLY A 1 93 ? 11.032 -0.325 -21.341 1.00 73.69 93 GLY A O 1
ATOM 711 N N . PRO A 1 94 ? 11.448 -0.699 -19.157 1.00 74.94 94 PRO A N 1
ATOM 712 C CA . PRO A 1 94 ? 11.174 -2.139 -19.187 1.00 74.94 94 PRO A CA 1
ATOM 713 C C . PRO A 1 94 ? 9.718 -2.488 -19.541 1.00 74.94 94 PRO A C 1
ATOM 715 O O . PRO A 1 94 ? 9.466 -3.504 -20.187 1.00 74.94 94 PRO A O 1
ATOM 718 N N . GLU A 1 95 ? 8.755 -1.648 -19.181 1.00 76.38 95 GLU A N 1
ATOM 719 C CA . GLU A 1 95 ? 7.332 -1.819 -19.478 1.00 76.38 95 GLU A CA 1
ATOM 720 C C . GLU A 1 95 ? 7.039 -1.784 -20.981 1.00 76.38 95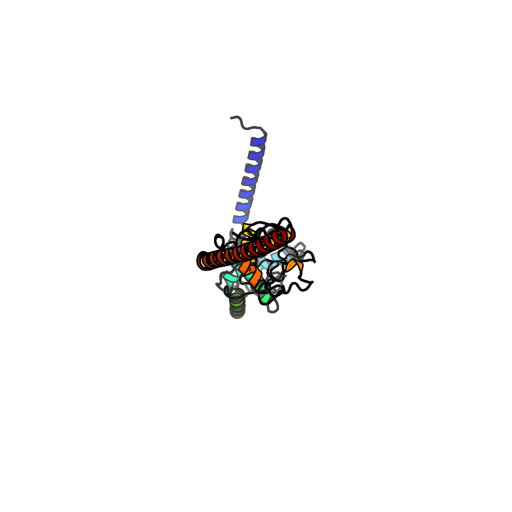 GLU A C 1
ATOM 722 O O . GLU A 1 95 ? 6.314 -2.640 -21.491 1.00 76.38 95 GLU A O 1
ATOM 727 N N . ARG A 1 96 ? 7.684 -0.877 -21.727 1.00 79.31 96 ARG A N 1
ATOM 728 C CA . ARG A 1 96 ? 7.545 -0.812 -23.189 1.00 79.31 96 ARG A CA 1
ATOM 729 C C . ARG A 1 96 ? 8.201 -1.994 -23.882 1.00 79.31 96 ARG A C 1
ATOM 731 O O . ARG A 1 96 ? 7.711 -2.454 -24.911 1.00 79.31 96 ARG A O 1
ATOM 738 N N . THR A 1 97 ? 9.282 -2.515 -23.306 1.00 78.44 97 THR A N 1
ATOM 739 C CA . THR A 1 97 ? 9.909 -3.757 -23.771 1.00 78.44 97 THR A CA 1
ATOM 740 C C . THR A 1 97 ? 8.954 -4.939 -23.610 1.00 78.44 97 THR A C 1
ATOM 742 O O . THR A 1 97 ? 8.778 -5.718 -24.546 1.00 78.44 97 THR A O 1
ATOM 745 N N . ILE A 1 98 ? 8.305 -5.069 -22.450 1.00 81.38 98 ILE A N 1
ATOM 746 C CA . ILE A 1 98 ? 7.330 -6.137 -22.205 1.00 81.38 98 ILE A CA 1
ATOM 747 C C . ILE A 1 98 ? 6.140 -6.014 -23.147 1.00 81.38 98 ILE A C 1
ATOM 749 O O . ILE A 1 98 ? 5.761 -7.018 -23.756 1.00 81.38 98 ILE A O 1
ATOM 753 N N . LEU A 1 99 ? 5.610 -4.805 -23.336 1.00 83.62 99 LEU A N 1
ATOM 754 C CA . LEU A 1 99 ? 4.551 -4.552 -24.306 1.00 83.62 99 LEU A CA 1
ATOM 755 C C . LEU A 1 99 ? 4.979 -4.983 -25.716 1.00 83.62 99 LEU A C 1
ATOM 757 O O . LEU A 1 99 ? 4.260 -5.729 -26.374 1.00 83.62 99 LEU A O 1
ATOM 761 N N . ALA A 1 100 ? 6.179 -4.603 -26.160 1.00 79.56 100 ALA A N 1
ATOM 762 C CA . ALA A 1 100 ? 6.685 -4.954 -27.487 1.00 79.56 100 ALA A CA 1
ATOM 763 C C . ALA A 1 100 ? 6.925 -6.466 -27.679 1.00 79.56 100 ALA A C 1
ATOM 765 O O . ALA A 1 100 ? 6.753 -6.983 -28.783 1.00 79.56 100 ALA A O 1
ATOM 766 N N . LEU A 1 101 ? 7.335 -7.184 -26.628 1.00 81.00 101 LEU A N 1
ATOM 767 C CA . LEU A 1 101 ? 7.640 -8.618 -26.700 1.00 81.00 101 LEU A CA 1
ATOM 768 C C . LEU A 1 101 ? 6.418 -9.518 -26.503 1.00 81.00 101 LEU A C 1
ATOM 770 O O . LEU A 1 101 ? 6.378 -10.611 -27.071 1.00 81.00 101 LEU A O 1
ATOM 774 N N . THR A 1 102 ? 5.457 -9.087 -25.684 1.00 82.50 102 THR A N 1
ATOM 775 C CA . THR A 1 102 ? 4.342 -9.926 -25.213 1.00 82.50 102 THR A CA 1
ATOM 776 C C . THR A 1 102 ? 2.962 -9.415 -25.615 1.00 82.50 102 THR A C 1
ATOM 778 O O . THR A 1 102 ? 1.998 -10.171 -25.517 1.00 82.50 102 THR A O 1
ATOM 781 N N . GLY A 1 103 ? 2.849 -8.155 -26.046 1.00 85.31 103 GLY A N 1
ATOM 782 C CA . GLY A 1 103 ? 1.571 -7.484 -26.292 1.00 85.31 103 GLY A CA 1
ATOM 783 C C . GLY A 1 103 ? 0.800 -7.111 -25.021 1.00 85.31 103 GLY A C 1
ATOM 784 O O . GLY A 1 103 ? -0.350 -6.700 -25.121 1.00 85.31 103 GLY A O 1
ATOM 785 N N . ILE A 1 104 ? 1.394 -7.274 -23.833 1.00 80.50 104 ILE A N 1
ATOM 786 C CA . ILE A 1 104 ? 0.743 -7.001 -22.547 1.00 80.50 104 ILE A CA 1
ATOM 787 C C . ILE A 1 104 ? 1.227 -5.655 -22.014 1.00 80.50 104 ILE A C 1
ATOM 789 O O . ILE A 1 104 ? 2.426 -5.455 -21.818 1.00 80.50 104 ILE A O 1
ATOM 793 N N . GLU A 1 105 ? 0.290 -4.751 -21.751 1.00 84.75 105 GLU A N 1
ATOM 794 C CA . GLU A 1 105 ? 0.570 -3.486 -21.078 1.00 84.75 105 GLU A CA 1
ATOM 795 C C . GLU A 1 105 ? 0.718 -3.705 -19.568 1.00 84.75 105 GLU A C 1
ATOM 797 O O . GLU A 1 105 ? -0.047 -4.453 -18.960 1.00 84.75 105 GLU A O 1
ATOM 802 N N . VAL A 1 106 ? 1.742 -3.094 -18.969 1.00 77.12 106 VAL A N 1
ATOM 803 C CA . VAL A 1 106 ? 2.097 -3.266 -17.554 1.00 77.12 106 VAL A CA 1
ATOM 804 C C . VAL A 1 106 ? 2.672 -1.973 -16.981 1.00 77.12 106 VAL A C 1
ATOM 806 O O . VAL A 1 106 ? 3.191 -1.135 -17.715 1.00 77.12 106 VAL A O 1
ATOM 809 N N . THR A 1 107 ? 2.654 -1.826 -15.655 1.00 79.94 107 THR A N 1
ATOM 810 C CA . THR A 1 107 ? 3.365 -0.730 -14.978 1.00 79.94 107 THR A CA 1
ATOM 811 C C . THR A 1 107 ? 4.882 -0.987 -14.927 1.00 79.94 107 THR A C 1
ATOM 813 O O . THR A 1 107 ? 5.301 -2.152 -14.960 1.00 79.94 107 THR A O 1
ATOM 816 N N . PRO A 1 108 ? 5.729 0.052 -14.762 1.00 76.19 108 PRO A N 1
ATOM 817 C CA . PRO A 1 108 ? 7.181 -0.119 -14.629 1.00 76.19 108 PRO A CA 1
ATOM 818 C C . PRO A 1 108 ? 7.582 -1.085 -13.503 1.00 76.19 108 PRO A C 1
ATOM 820 O O . PRO A 1 108 ? 8.476 -1.910 -13.672 1.00 76.19 108 PRO A O 1
ATOM 823 N N . ALA A 1 109 ? 6.878 -1.051 -12.366 1.00 69.00 109 ALA A N 1
ATOM 824 C CA . ALA A 1 109 ? 7.144 -1.938 -11.232 1.00 69.00 109 ALA A CA 1
ATOM 825 C C . ALA A 1 109 ? 6.857 -3.414 -11.560 1.00 69.00 109 ALA A C 1
ATOM 827 O O . ALA A 1 109 ? 7.673 -4.289 -11.261 1.00 69.00 109 ALA A O 1
ATOM 828 N N . VAL A 1 110 ? 5.729 -3.692 -12.225 1.00 72.56 110 VAL A N 1
ATOM 829 C CA . VAL A 1 110 ? 5.396 -5.045 -12.703 1.00 72.56 110 VAL A CA 1
ATOM 830 C C . VAL A 1 110 ? 6.415 -5.505 -13.738 1.00 72.56 110 VAL A C 1
ATOM 832 O O . VAL A 1 110 ? 6.810 -6.671 -13.730 1.00 72.56 110 VAL A O 1
ATOM 835 N N . ALA A 1 111 ? 6.875 -4.594 -14.596 1.00 75.69 111 ALA A N 1
ATOM 836 C CA . ALA A 1 111 ? 7.865 -4.910 -15.606 1.00 75.69 111 ALA A CA 1
ATOM 837 C C . ALA A 1 111 ? 9.211 -5.311 -15.001 1.00 75.69 111 ALA A C 1
ATOM 839 O O . ALA A 1 111 ? 9.759 -6.359 -15.344 1.00 75.69 111 ALA A O 1
ATOM 840 N N . VAL A 1 112 ? 9.708 -4.524 -14.045 1.00 73.19 112 VAL A N 1
ATOM 841 C CA . VAL A 1 112 ? 10.935 -4.832 -13.306 1.00 73.19 112 VAL A CA 1
ATOM 842 C C . VAL A 1 112 ? 10.799 -6.158 -12.556 1.00 73.19 112 VAL A C 1
ATOM 844 O O . VAL A 1 112 ? 11.709 -6.985 -12.625 1.00 73.19 112 VAL A O 1
ATOM 847 N N . ASP A 1 113 ? 9.675 -6.417 -11.881 1.00 71.00 113 ASP A N 1
ATOM 848 C CA . ASP A 1 113 ? 9.482 -7.677 -11.153 1.00 71.00 113 ASP A CA 1
ATOM 849 C C . ASP A 1 113 ? 9.399 -8.893 -12.089 1.00 71.00 113 ASP A C 1
ATOM 851 O O . ASP A 1 113 ? 10.041 -9.915 -11.837 1.00 71.00 113 ASP A O 1
ATOM 855 N N . ALA A 1 114 ? 8.679 -8.780 -13.209 1.00 76.00 114 ALA A N 1
ATOM 856 C CA . ALA A 1 114 ? 8.589 -9.840 -14.209 1.00 76.00 114 ALA A CA 1
ATOM 857 C C . ALA A 1 114 ? 9.959 -10.160 -14.825 1.00 76.00 114 ALA A C 1
ATOM 859 O O . ALA A 1 114 ? 10.336 -11.331 -14.906 1.00 76.00 114 ALA A O 1
ATOM 860 N N . LEU A 1 115 ? 10.732 -9.132 -15.191 1.00 73.50 115 LEU A N 1
ATOM 861 C CA . LEU A 1 115 ? 12.095 -9.300 -15.695 1.00 73.50 115 LEU A CA 1
ATOM 862 C C . LEU A 1 115 ? 13.016 -9.902 -14.627 1.00 73.50 115 LEU A C 1
ATOM 864 O O . LEU A 1 115 ? 13.771 -10.818 -14.936 1.00 73.50 115 LEU A O 1
ATOM 868 N N . THR A 1 116 ? 12.903 -9.482 -13.361 1.00 67.31 116 THR A N 1
ATOM 869 C CA . THR A 1 116 ? 13.708 -10.043 -12.260 1.00 67.31 116 THR A CA 1
ATOM 870 C C . THR A 1 116 ? 13.444 -11.539 -12.070 1.00 67.31 116 THR A C 1
ATOM 872 O O . THR A 1 116 ? 14.374 -12.321 -11.897 1.00 67.31 116 THR A O 1
ATOM 875 N N . ARG A 1 117 ? 12.182 -11.976 -12.148 1.00 69.69 117 ARG A N 1
ATOM 876 C CA . ARG A 1 117 ? 11.807 -13.398 -12.016 1.00 69.69 117 ARG A CA 1
ATOM 877 C C . ARG A 1 117 ? 12.293 -14.261 -13.181 1.00 69.69 117 ARG A C 1
ATOM 879 O O . ARG A 1 117 ? 12.433 -15.471 -13.021 1.00 69.69 117 ARG A O 1
ATOM 886 N N . MET A 1 118 ? 12.569 -13.650 -14.332 1.00 70.81 118 MET A N 1
ATOM 887 C CA . MET A 1 118 ? 13.199 -14.315 -15.472 1.00 70.81 118 MET A CA 1
ATOM 888 C C . MET A 1 118 ? 14.726 -14.437 -15.312 1.00 70.81 118 MET A C 1
ATOM 890 O O . MET A 1 118 ? 15.337 -15.248 -16.004 1.00 70.81 118 MET A O 1
ATOM 894 N N . LEU A 1 119 ? 15.369 -13.696 -14.397 1.00 53.53 119 LEU A N 1
ATOM 895 C CA . LEU A 1 119 ? 16.835 -13.621 -14.305 1.00 53.53 119 LEU A CA 1
ATOM 896 C C . LEU A 1 119 ? 17.594 -14.881 -13.836 1.00 53.53 119 LEU A C 1
ATOM 898 O O . LEU A 1 119 ? 18.793 -14.918 -14.103 1.00 53.53 119 LEU A O 1
ATOM 902 N N . PRO A 1 120 ? 17.002 -15.968 -13.291 1.00 48.91 120 PRO A N 1
ATOM 903 C CA . PRO A 1 120 ? 17.737 -17.231 -13.204 1.00 48.91 120 PRO A CA 1
ATOM 904 C C . PRO A 1 120 ? 17.747 -18.003 -14.537 1.00 48.91 120 PRO A C 1
ATOM 906 O O . PRO A 1 120 ? 18.463 -18.993 -14.673 1.00 48.91 120 PRO A O 1
ATOM 909 N N . ARG A 1 121 ? 16.951 -17.598 -15.541 1.00 43.34 121 ARG A N 1
ATOM 910 C CA . ARG A 1 121 ? 16.829 -18.281 -16.837 1.00 43.34 121 ARG A CA 1
ATOM 911 C C . ARG A 1 121 ? 16.786 -17.274 -17.999 1.00 43.34 121 ARG A C 1
ATOM 913 O O . ARG A 1 121 ? 15.731 -16.829 -18.427 1.00 43.34 121 ARG A O 1
ATOM 920 N N . ARG A 1 122 ? 17.964 -17.031 -18.588 1.00 41.50 122 ARG A N 1
ATOM 921 C CA . ARG A 1 122 ? 18.175 -16.572 -19.983 1.00 41.50 122 ARG A CA 1
ATOM 922 C C . ARG A 1 122 ? 17.999 -15.089 -20.343 1.00 41.50 122 ARG A C 1
ATOM 924 O O . ARG A 1 122 ? 18.171 -14.764 -21.511 1.00 41.50 122 ARG A O 1
ATOM 931 N N . PHE A 1 123 ? 17.798 -14.169 -19.400 1.00 38.50 123 PHE A N 1
ATOM 932 C CA . PHE A 1 123 ? 17.779 -12.725 -19.709 1.00 38.50 123 PHE A CA 1
ATOM 933 C C . PHE A 1 123 ? 18.987 -11.948 -19.163 1.00 38.50 123 PHE A C 1
ATOM 935 O O . PHE A 1 123 ? 18.858 -10.836 -18.667 1.00 38.50 123 PHE A O 1
ATOM 942 N N . ALA A 1 124 ? 20.200 -12.463 -19.373 1.00 35.84 124 ALA A N 1
ATOM 943 C CA . ALA A 1 124 ? 21.422 -11.645 -19.359 1.00 35.84 124 ALA A CA 1
ATOM 944 C C . ALA A 1 124 ? 21.534 -10.750 -20.622 1.00 35.84 124 ALA A C 1
ATOM 946 O O . ALA A 1 124 ? 22.621 -10.514 -21.134 1.00 35.84 124 ALA A O 1
ATOM 947 N N . VAL A 1 125 ? 20.403 -10.284 -21.166 1.00 38.44 125 VAL A N 1
ATOM 948 C CA . VAL A 1 125 ? 20.326 -9.576 -22.459 1.00 38.44 125 VAL A CA 1
ATOM 949 C C . VAL A 1 125 ? 20.300 -8.052 -22.272 1.00 38.44 125 VAL A C 1
ATOM 951 O O . VAL A 1 125 ? 20.592 -7.314 -23.206 1.00 38.44 125 VAL A O 1
ATOM 954 N N . PHE A 1 126 ? 20.026 -7.551 -21.061 1.00 37.81 126 PHE A N 1
ATOM 955 C CA . PHE A 1 126 ? 19.806 -6.112 -20.840 1.00 37.81 126 PHE A CA 1
ATOM 956 C C . PHE A 1 126 ? 21.025 -5.286 -20.403 1.00 37.81 126 PHE A C 1
ATOM 958 O O . PHE A 1 126 ? 20.947 -4.061 -20.375 1.00 37.81 126 PHE A O 1
ATOM 965 N N . SER A 1 127 ? 22.178 -5.899 -20.136 1.00 32.53 127 SER A N 1
ATOM 966 C CA . SER A 1 127 ? 23.409 -5.152 -19.809 1.00 32.53 127 SER A CA 1
ATOM 967 C C . SER A 1 127 ? 24.700 -5.779 -20.341 1.00 32.53 127 SER A C 1
ATOM 969 O O . SER A 1 127 ? 25.737 -5.118 -20.345 1.00 32.53 127 SER A O 1
ATOM 971 N N . ALA A 1 128 ? 24.642 -7.002 -20.872 1.00 31.59 128 ALA A N 1
ATOM 972 C CA . ALA A 1 128 ? 25.795 -7.726 -21.390 1.00 31.59 128 ALA A CA 1
ATOM 973 C C . ALA A 1 128 ? 25.667 -7.981 -22.899 1.00 31.59 128 ALA A C 1
ATOM 975 O O . ALA A 1 128 ? 25.598 -9.116 -23.355 1.00 31.59 128 ALA A O 1
ATOM 976 N N . PHE A 1 129 ? 25.722 -6.911 -23.689 1.00 35.75 129 PHE A N 1
ATOM 977 C CA . PHE A 1 129 ? 26.414 -7.000 -24.975 1.00 35.75 129 PHE A CA 1
ATOM 978 C C . PHE A 1 129 ? 27.802 -6.371 -24.806 1.00 35.75 129 PHE A C 1
ATOM 980 O O . PHE A 1 129 ? 27.998 -5.212 -25.180 1.00 35.75 129 PHE A O 1
ATOM 987 N N . PRO A 1 130 ? 28.793 -7.084 -24.234 1.00 31.14 130 PRO A N 1
ATOM 988 C CA . PRO A 1 130 ? 30.098 -7.024 -24.855 1.00 31.14 130 PRO A CA 1
ATOM 989 C C . PRO A 1 130 ? 29.918 -7.696 -26.222 1.00 31.14 130 PRO A C 1
ATOM 991 O O . PRO A 1 130 ? 29.491 -8.848 -26.303 1.00 31.14 130 PRO A O 1
ATOM 994 N N . GLU A 1 131 ? 30.150 -6.978 -27.316 1.00 40.41 131 GLU A N 1
ATOM 995 C CA . GLU A 1 131 ? 30.332 -7.656 -28.602 1.00 40.41 131 GLU A CA 1
ATOM 996 C C . GLU A 1 131 ? 31.365 -8.780 -28.409 1.00 40.41 131 GLU A C 1
ATOM 998 O O . GLU A 1 131 ? 32.392 -8.541 -27.766 1.00 40.41 131 GLU A O 1
ATOM 1003 N N . PRO A 1 132 ? 31.069 -10.023 -28.845 1.00 33.50 132 PRO A N 1
ATOM 1004 C CA . PRO A 1 132 ? 31.624 -10.436 -30.135 1.00 33.50 132 PRO A CA 1
ATOM 1005 C C . PRO A 1 132 ? 30.825 -11.506 -30.917 1.00 33.50 132 PRO A C 1
ATOM 1007 O O . PRO A 1 132 ? 31.365 -12.063 -31.862 1.00 33.50 132 PRO A O 1
ATOM 1010 N N . ASN A 1 133 ? 29.553 -11.805 -30.615 1.00 32.81 133 ASN A N 1
ATOM 1011 C CA . ASN A 1 133 ? 28.800 -12.836 -31.370 1.00 32.81 133 ASN A CA 1
ATOM 1012 C C . ASN A 1 133 ? 27.780 -12.309 -32.396 1.00 32.81 133 ASN A C 1
ATOM 1014 O O . ASN A 1 133 ? 27.012 -13.082 -32.963 1.00 32.81 133 ASN A O 1
ATOM 1018 N N . MET A 1 134 ? 27.839 -11.020 -32.748 1.00 36.88 134 MET A N 1
ATOM 1019 C CA . MET A 1 134 ? 27.275 -10.541 -34.023 1.00 36.88 134 MET A CA 1
ATOM 1020 C C . MET A 1 134 ? 28.214 -10.787 -35.219 1.00 36.88 134 MET A C 1
ATOM 1022 O O . MET A 1 134 ? 27.905 -10.377 -36.336 1.00 36.88 134 MET A O 1
ATOM 1026 N N . ALA A 1 135 ? 29.320 -11.517 -35.025 1.00 34.03 135 ALA A N 1
ATOM 1027 C CA . ALA A 1 135 ? 30.246 -11.911 -36.088 1.00 34.03 135 ALA A CA 1
ATOM 1028 C C . ALA A 1 135 ? 29.607 -12.776 -37.200 1.00 34.03 135 ALA A C 1
ATOM 1030 O O . ALA A 1 135 ? 30.195 -12.911 -38.275 1.00 34.03 135 ALA A O 1
ATOM 1031 N N . HIS A 1 136 ? 28.400 -13.326 -36.998 1.00 33.69 136 HIS A N 1
ATOM 1032 C CA . HIS A 1 136 ? 27.799 -14.273 -37.946 1.00 33.69 136 HIS A CA 1
ATOM 1033 C C . HIS A 1 136 ? 26.376 -13.973 -38.421 1.00 33.69 136 HIS A C 1
ATOM 1035 O O . HIS A 1 136 ? 25.859 -14.736 -39.239 1.00 33.69 136 HIS A O 1
ATOM 1041 N N . VAL A 1 137 ? 25.758 -12.842 -38.054 1.00 38.88 137 VAL A N 1
ATOM 1042 C CA . VAL A 1 137 ? 24.614 -12.380 -38.857 1.00 38.88 137 VAL A CA 1
ATOM 1043 C C . VAL A 1 137 ? 25.199 -11.793 -40.137 1.00 38.88 137 VAL A C 1
ATOM 1045 O O . VAL A 1 137 ? 25.515 -10.607 -40.214 1.00 38.88 137 VAL A O 1
ATOM 1048 N N . ARG A 1 138 ? 25.396 -12.642 -41.154 1.00 35.56 138 ARG A N 1
ATOM 1049 C CA . ARG A 1 138 ? 25.605 -12.180 -42.527 1.00 35.56 138 ARG A CA 1
ATOM 1050 C C . ARG A 1 138 ? 24.368 -11.364 -42.903 1.00 35.56 138 ARG A C 1
ATOM 1052 O O . ARG A 1 138 ? 23.360 -11.903 -43.343 1.00 35.56 138 ARG A O 1
ATOM 1059 N N . LEU A 1 139 ? 24.459 -10.048 -42.725 1.00 42.16 139 LEU A N 1
ATOM 1060 C CA . LEU A 1 139 ? 23.433 -9.050 -43.054 1.00 42.16 139 LEU A CA 1
ATOM 1061 C C . LEU A 1 139 ? 23.099 -8.985 -44.555 1.00 42.16 139 LEU A C 1
ATOM 1063 O O . LEU A 1 139 ? 22.330 -8.124 -44.970 1.00 42.16 139 LEU A O 1
ATOM 1067 N N . LYS A 1 140 ? 23.669 -9.878 -45.371 1.00 38.75 140 LYS A N 1
ATOM 1068 C CA . LYS A 1 140 ? 23.413 -9.943 -46.806 1.00 38.75 140 LYS A CA 1
ATOM 1069 C C . LYS A 1 140 ? 22.011 -10.477 -47.128 1.00 38.75 140 LYS A C 1
ATOM 1071 O O . LYS A 1 140 ? 21.437 -10.003 -48.098 1.00 38.75 140 LYS A O 1
ATOM 1076 N N . ASP A 1 141 ? 21.417 -11.322 -46.271 1.00 41.16 141 ASP A N 1
ATOM 1077 C CA . ASP A 1 141 ? 20.211 -12.078 -46.669 1.00 41.16 141 ASP A CA 1
ATOM 1078 C C . ASP A 1 141 ? 18.980 -11.914 -45.752 1.00 41.16 141 ASP A C 1
ATOM 1080 O O . ASP A 1 141 ? 17.882 -12.341 -46.106 1.00 41.16 141 ASP A O 1
ATOM 1084 N N . LYS A 1 142 ? 19.099 -11.273 -44.578 1.00 47.16 142 LYS A N 1
ATOM 1085 C CA . LYS A 1 142 ? 17.953 -11.018 -43.678 1.00 47.16 142 LYS A CA 1
ATOM 1086 C C . LYS A 1 142 ? 17.953 -9.575 -43.190 1.00 47.16 142 LYS A C 1
ATOM 1088 O O . LYS A 1 142 ? 18.882 -9.146 -42.512 1.00 47.16 142 LYS A O 1
ATOM 1093 N N . LYS A 1 143 ? 16.884 -8.833 -43.505 1.00 57.84 143 LYS A N 1
ATOM 1094 C CA . LYS A 1 143 ? 16.638 -7.489 -42.957 1.00 57.84 143 LYS A CA 1
ATOM 1095 C C . LYS A 1 143 ? 16.573 -7.603 -41.422 1.00 57.84 143 LYS A C 1
ATOM 1097 O O . LYS A 1 143 ? 15.699 -8.331 -40.954 1.00 57.84 143 LYS A O 1
ATOM 1102 N N . PRO A 1 144 ? 17.454 -6.948 -40.641 1.00 60.44 144 PRO A N 1
ATOM 1103 C CA . PRO A 1 144 ? 17.414 -7.028 -39.181 1.00 60.44 144 PRO A CA 1
ATOM 1104 C C . PRO A 1 144 ? 16.060 -6.539 -38.654 1.00 60.44 144 PRO A C 1
ATOM 1106 O O . PRO A 1 144 ? 15.695 -5.375 -38.838 1.00 60.44 144 PRO A O 1
ATOM 1109 N N . GLN A 1 145 ? 15.304 -7.456 -38.045 1.00 64.62 145 GLN A N 1
ATOM 1110 C CA . GLN A 1 145 ? 13.974 -7.201 -37.493 1.00 64.62 145 GLN A CA 1
ATOM 1111 C C . GLN A 1 145 ? 14.065 -6.968 -35.979 1.00 64.62 145 GLN A C 1
ATOM 1113 O O . GLN A 1 145 ? 14.843 -7.654 -35.309 1.00 64.62 145 GLN A O 1
ATOM 1118 N N . PRO A 1 146 ? 13.260 -6.051 -35.414 1.00 70.50 146 PRO A N 1
ATOM 1119 C CA . PRO A 1 146 ? 13.175 -5.869 -33.972 1.00 70.50 146 PRO A CA 1
ATOM 1120 C C . PRO A 1 146 ? 12.912 -7.192 -33.244 1.00 70.50 146 PRO A C 1
ATOM 1122 O O . PRO A 1 146 ? 11.982 -7.931 -33.574 1.00 70.50 146 PRO A O 1
ATOM 1125 N N . TRP A 1 147 ? 13.730 -7.479 -32.233 1.00 69.75 147 TRP A N 1
ATOM 1126 C CA . TRP A 1 147 ? 13.603 -8.631 -31.339 1.00 69.75 147 TRP A CA 1
ATOM 1127 C C . TRP A 1 147 ? 13.716 -9.994 -32.031 1.00 69.75 147 TRP A C 1
ATOM 1129 O O . TRP A 1 147 ? 13.267 -11.000 -31.480 1.00 69.75 147 TRP A O 1
ATOM 1139 N N . SER A 1 148 ? 14.318 -10.066 -33.224 1.00 67.44 148 SER A N 1
ATOM 1140 C CA . SER A 1 148 ? 14.490 -11.335 -33.950 1.00 67.44 148 SER A CA 1
ATOM 1141 C C . SER A 1 148 ? 15.380 -12.343 -33.217 1.00 67.44 148 SER A C 1
ATOM 1143 O O . SER A 1 148 ? 15.365 -13.524 -33.541 1.00 67.44 148 S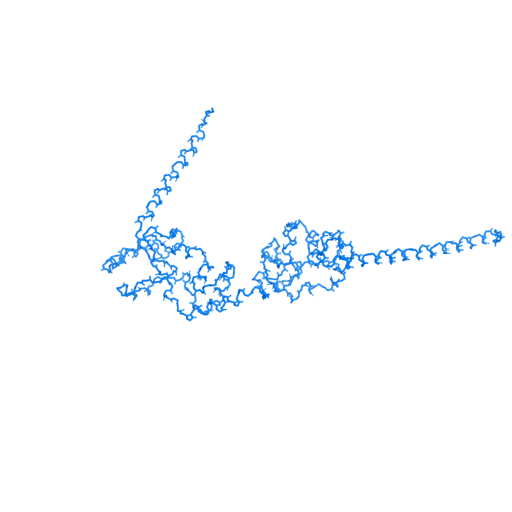ER A O 1
ATOM 1145 N N . HIS A 1 149 ? 16.160 -11.875 -32.241 1.00 65.44 149 HIS A N 1
ATOM 1146 C CA . HIS A 1 149 ? 16.990 -12.698 -31.366 1.00 65.44 149 HIS A CA 1
ATOM 1147 C C . HIS A 1 149 ? 16.210 -13.304 -30.182 1.00 65.44 149 HIS A C 1
ATOM 1149 O O . HIS A 1 149 ? 16.733 -14.188 -29.512 1.00 65.44 149 HIS A O 1
ATOM 1155 N N . VAL A 1 150 ? 14.977 -12.850 -29.914 1.00 68.25 150 VAL A N 1
ATOM 1156 C CA . VAL A 1 150 ? 14.119 -13.384 -28.845 1.00 68.25 150 VAL A CA 1
ATOM 1157 C C . VAL A 1 150 ? 13.184 -14.434 -29.435 1.00 68.25 150 VAL A C 1
ATOM 1159 O O . VAL A 1 150 ? 12.301 -14.104 -30.237 1.00 68.25 150 VAL A O 1
ATOM 1162 N N . SER A 1 151 ? 13.367 -15.693 -29.030 1.00 73.25 151 SER A N 1
ATOM 1163 C CA . SER A 1 151 ? 12.575 -16.811 -29.545 1.00 73.25 151 SER A CA 1
ATOM 1164 C C . SER A 1 151 ? 11.094 -16.692 -29.162 1.00 73.25 151 SER A C 1
ATOM 1166 O O . SER A 1 151 ? 10.738 -16.069 -28.160 1.00 73.25 151 SER A O 1
ATOM 1168 N N . GLY A 1 152 ? 10.206 -17.330 -29.932 1.00 72.88 152 GLY A N 1
ATOM 1169 C CA . GLY A 1 152 ? 8.779 -17.395 -29.589 1.00 72.88 152 GLY A CA 1
ATOM 1170 C C . GLY A 1 152 ? 8.521 -18.048 -28.224 1.00 72.88 152 GLY A C 1
ATOM 1171 O O . GLY A 1 152 ? 7.643 -17.605 -27.487 1.00 72.88 152 GLY A O 1
ATOM 1172 N N . ALA A 1 153 ? 9.337 -19.038 -27.845 1.00 75.12 153 ALA A N 1
ATOM 1173 C CA . ALA A 1 153 ? 9.267 -19.685 -26.537 1.00 75.12 153 ALA A CA 1
ATOM 1174 C C . ALA A 1 153 ? 9.640 -18.724 -25.396 1.00 75.12 153 ALA A C 1
ATOM 1176 O O . ALA A 1 153 ? 8.945 -18.686 -24.382 1.00 75.12 153 ALA A O 1
ATOM 1177 N N . ASP A 1 154 ? 10.677 -17.898 -25.575 1.00 73.69 154 ASP A N 1
ATOM 1178 C CA . ASP A 1 154 ? 11.071 -16.901 -24.571 1.00 73.69 154 ASP A CA 1
ATOM 1179 C C . ASP A 1 154 ? 10.006 -15.805 -24.428 1.00 73.69 154 ASP A C 1
ATOM 1181 O O . ASP A 1 154 ? 9.698 -15.385 -23.312 1.00 73.69 154 ASP A O 1
ATOM 1185 N N . ARG A 1 155 ? 9.374 -15.394 -25.538 1.00 79.75 155 ARG A N 1
ATOM 1186 C CA . ARG A 1 155 ? 8.231 -14.463 -25.513 1.00 79.75 155 ARG A CA 1
ATOM 1187 C C . ARG A 1 155 ? 7.040 -15.053 -24.757 1.00 79.75 155 ARG A C 1
ATOM 1189 O O . ARG A 1 155 ? 6.452 -14.367 -23.925 1.00 79.75 155 ARG A O 1
ATOM 1196 N N . ALA A 1 156 ? 6.706 -16.322 -24.995 1.00 80.12 156 ALA A N 1
ATOM 1197 C CA . ALA A 1 156 ? 5.617 -17.010 -24.299 1.00 80.12 156 ALA A CA 1
ATOM 1198 C C . ALA A 1 156 ? 5.909 -17.211 -22.799 1.00 80.12 156 ALA A C 1
ATOM 1200 O O . ALA A 1 156 ? 5.022 -17.033 -21.957 1.00 80.12 156 ALA A O 1
ATOM 1201 N N . ALA A 1 157 ? 7.156 -17.534 -22.447 1.00 76.31 157 ALA A N 1
ATOM 1202 C CA . ALA A 1 157 ? 7.600 -17.640 -21.060 1.00 76.31 157 ALA A CA 1
ATOM 1203 C C . ALA A 1 157 ? 7.502 -16.288 -20.340 1.00 76.31 157 ALA A C 1
ATOM 1205 O O . ALA A 1 157 ? 6.908 -16.211 -19.262 1.00 76.31 157 ALA A O 1
ATOM 1206 N N . LEU A 1 158 ? 7.990 -15.214 -20.971 1.00 80.31 158 LEU A N 1
ATOM 1207 C CA . LEU A 1 158 ? 7.861 -13.855 -20.454 1.00 80.31 158 LEU A CA 1
ATOM 1208 C C . LEU A 1 158 ? 6.389 -13.463 -20.290 1.00 80.31 158 LEU A C 1
ATOM 1210 O O . LEU A 1 158 ? 6.013 -12.999 -19.221 1.00 80.31 158 LEU A O 1
ATOM 1214 N N . ALA A 1 159 ? 5.534 -13.720 -21.284 1.00 81.62 159 ALA A N 1
ATOM 1215 C CA . ALA A 1 159 ? 4.099 -13.446 -21.193 1.00 81.62 159 ALA A CA 1
ATOM 1216 C C . ALA A 1 159 ? 3.433 -14.205 -20.031 1.00 81.62 159 ALA A C 1
ATOM 1218 O O . ALA A 1 159 ? 2.586 -13.657 -19.329 1.00 81.62 159 ALA A O 1
ATOM 1219 N N . THR A 1 160 ? 3.841 -15.452 -19.779 1.00 82.75 160 THR A N 1
ATOM 1220 C CA . THR A 1 160 ? 3.340 -16.256 -18.654 1.00 82.75 160 THR A CA 1
ATOM 1221 C C . THR A 1 160 ? 3.761 -15.669 -17.311 1.00 82.75 160 THR A C 1
ATOM 1223 O O . THR A 1 160 ? 2.938 -15.561 -16.400 1.00 82.75 160 THR A O 1
ATOM 1226 N N . VAL A 1 161 ? 5.031 -15.271 -17.179 1.00 80.31 161 VAL A N 1
ATOM 1227 C CA . VAL A 1 161 ? 5.528 -14.594 -15.976 1.00 80.31 161 VAL A CA 1
ATOM 1228 C C . VAL A 1 161 ? 4.791 -13.281 -15.787 1.00 80.31 161 VAL A C 1
ATOM 1230 O O . VAL A 1 161 ? 4.238 -13.071 -14.719 1.00 80.31 161 VAL A O 1
ATOM 1233 N N . VAL A 1 162 ? 4.687 -12.454 -16.825 1.00 80.81 162 VAL A N 1
ATOM 1234 C CA . VAL A 1 162 ? 3.962 -11.182 -16.790 1.00 80.81 162 VAL A CA 1
ATOM 1235 C C . VAL A 1 162 ? 2.524 -11.386 -16.340 1.00 80.81 162 VAL A C 1
ATOM 1237 O O . VAL A 1 162 ? 2.119 -10.722 -15.405 1.00 80.81 162 VAL A O 1
ATOM 1240 N N . ARG A 1 163 ? 1.768 -12.344 -16.887 1.00 79.31 163 ARG A N 1
ATOM 1241 C CA . ARG A 1 163 ? 0.387 -12.616 -16.437 1.00 79.31 163 ARG A CA 1
ATOM 1242 C C . ARG A 1 163 ? 0.317 -13.020 -14.963 1.00 79.31 163 ARG A C 1
ATOM 1244 O O . ARG A 1 163 ? -0.539 -12.529 -14.234 1.00 79.31 163 ARG A O 1
ATOM 1251 N N . LYS A 1 164 ? 1.248 -13.855 -14.488 1.00 74.62 164 LYS A N 1
ATOM 1252 C CA . LYS A 1 164 ? 1.364 -14.189 -13.055 1.00 74.62 164 LYS A CA 1
ATOM 1253 C C . LYS A 1 164 ? 1.752 -12.966 -12.215 1.00 74.62 164 LYS A C 1
ATOM 1255 O O . LYS A 1 164 ? 1.294 -12.825 -11.080 1.00 74.62 164 LYS A O 1
ATOM 1260 N N . THR A 1 165 ? 2.574 -12.071 -12.757 1.00 68.75 165 THR A N 1
ATOM 1261 C CA . THR A 1 165 ? 3.043 -10.844 -12.100 1.00 68.75 165 THR A CA 1
ATOM 1262 C C . THR A 1 165 ? 2.039 -9.686 -12.183 1.00 68.75 165 THR A C 1
ATOM 1264 O O . THR A 1 165 ? 2.077 -8.777 -11.364 1.00 68.75 165 THR A O 1
ATOM 1267 N N . HIS A 1 166 ? 1.112 -9.743 -13.131 1.00 66.06 166 HIS A N 1
ATOM 1268 C CA . HIS A 1 166 ? 0.168 -8.681 -13.449 1.00 66.06 166 HIS A CA 1
ATOM 1269 C C . HIS A 1 166 ? -1.238 -8.954 -12.919 1.00 66.06 166 HIS A C 1
ATOM 1271 O O . HIS A 1 166 ? -2.026 -8.027 -12.905 1.00 66.06 166 HIS A O 1
ATOM 1277 N N . ASP A 1 167 ? -1.573 -10.176 -12.477 1.00 67.19 167 ASP A N 1
ATOM 1278 C CA . ASP A 1 167 ? -2.895 -10.468 -11.898 1.00 67.19 167 ASP A CA 1
ATOM 1279 C C . ASP A 1 167 ? -3.241 -9.436 -10.798 1.00 67.19 167 ASP A C 1
ATOM 1281 O O . ASP A 1 167 ? -2.626 -9.491 -9.722 1.00 67.19 167 ASP A O 1
ATOM 1285 N N . PRO A 1 168 ? -4.157 -8.482 -11.079 1.00 60.03 168 PRO A N 1
ATOM 1286 C CA . PRO A 1 168 ? -4.439 -7.350 -10.202 1.00 60.03 168 PRO A CA 1
ATOM 1287 C C . PRO A 1 168 ? -5.372 -7.754 -9.059 1.00 60.03 168 PRO A C 1
ATOM 1289 O O . PRO A 1 168 ? -5.574 -6.985 -8.127 1.00 60.03 168 PRO A O 1
ATOM 1292 N N . SER A 1 169 ? -5.924 -8.970 -9.120 1.00 66.19 169 SER A N 1
ATOM 1293 C CA . SER A 1 169 ? -6.793 -9.543 -8.095 1.00 66.19 169 SER A CA 1
ATOM 1294 C C . SER A 1 169 ? -6.023 -10.340 -7.038 1.00 66.19 169 SER A C 1
ATOM 1296 O O . SER A 1 169 ? -6.604 -10.757 -6.037 1.00 66.19 169 SER A O 1
ATOM 1298 N N . LYS A 1 170 ? -4.714 -10.568 -7.235 1.00 74.88 170 LYS A N 1
ATOM 1299 C CA . LYS A 1 170 ? -3.904 -11.398 -6.336 1.00 74.88 170 LYS A CA 1
ATOM 1300 C C . LYS A 1 170 ? -3.006 -10.571 -5.419 1.00 74.88 170 LYS A C 1
ATOM 1302 O O . LYS A 1 170 ? -2.122 -9.873 -5.917 1.00 74.88 170 LYS A O 1
ATOM 1307 N N . PRO A 1 171 ? -3.145 -10.717 -4.088 1.00 83.12 171 PRO A N 1
ATOM 1308 C CA . PRO A 1 171 ? -2.252 -10.081 -3.129 1.00 83.12 171 PRO A CA 1
ATOM 1309 C C . PRO A 1 171 ? -0.799 -10.560 -3.272 1.00 83.12 171 PRO A C 1
ATOM 1311 O O . PRO A 1 171 ? -0.529 -11.758 -3.402 1.00 83.12 171 PRO A O 1
ATOM 1314 N N . ARG A 1 172 ? 0.157 -9.629 -3.208 1.00 83.50 172 ARG A N 1
ATOM 1315 C CA . ARG A 1 172 ? 1.603 -9.860 -3.386 1.00 83.50 172 ARG A CA 1
ATOM 1316 C C . ARG A 1 172 ? 2.387 -9.352 -2.187 1.00 83.50 172 ARG A C 1
ATOM 1318 O O . ARG A 1 172 ? 1.927 -8.438 -1.515 1.00 83.50 172 ARG A O 1
ATOM 1325 N N . ARG A 1 173 ? 3.585 -9.896 -1.961 1.00 86.31 173 ARG A N 1
ATOM 1326 C CA . ARG A 1 173 ? 4.548 -9.354 -0.985 1.00 86.31 173 ARG A CA 1
ATOM 1327 C C . ARG A 1 173 ? 5.260 -8.127 -1.559 1.00 86.31 173 ARG A C 1
ATOM 1329 O O . ARG A 1 173 ? 5.571 -8.133 -2.753 1.00 86.31 173 ARG A O 1
ATOM 1336 N N . CYS A 1 174 ? 5.546 -7.126 -0.728 1.00 83.50 174 CYS A N 1
ATOM 1337 C CA . CYS A 1 174 ? 6.500 -6.077 -1.085 1.00 83.50 174 CYS A CA 1
ATOM 1338 C C . CYS A 1 174 ? 7.931 -6.586 -0.872 1.00 83.50 174 CYS A C 1
ATOM 1340 O O . CYS A 1 174 ? 8.173 -7.428 -0.008 1.00 83.50 174 CYS A O 1
ATOM 1342 N N . ARG A 1 175 ? 8.885 -6.069 -1.652 1.00 82.25 175 ARG A N 1
ATOM 1343 C CA . ARG A 1 175 ? 10.315 -6.346 -1.431 1.00 82.25 175 ARG A CA 1
ATOM 1344 C C . ARG A 1 175 ? 10.856 -5.644 -0.185 1.00 82.25 175 ARG A C 1
ATOM 1346 O O . ARG A 1 175 ? 11.797 -6.140 0.410 1.00 82.25 175 ARG A O 1
ATOM 1353 N N . GLU A 1 176 ? 10.242 -4.527 0.188 1.00 86.69 176 GLU A N 1
ATOM 1354 C CA . GLU A 1 176 ? 10.609 -3.687 1.334 1.00 86.69 176 GLU A CA 1
ATOM 1355 C C . GLU A 1 176 ? 10.000 -4.189 2.660 1.00 86.69 176 GLU A C 1
ATOM 1357 O O . GLU A 1 176 ? 10.121 -3.521 3.676 1.00 86.69 176 GLU A O 1
ATOM 1362 N N . GLY A 1 177 ? 9.324 -5.344 2.664 1.00 89.62 177 GLY A N 1
ATOM 1363 C CA . GLY A 1 177 ? 8.697 -5.922 3.857 1.00 89.62 177 GLY A CA 1
ATOM 1364 C C . GLY A 1 177 ? 7.173 -5.780 3.895 1.00 89.62 177 GLY A C 1
ATOM 1365 O O . GLY A 1 177 ? 6.509 -5.565 2.879 1.00 89.62 177 GLY A O 1
ATOM 1366 N N . ALA A 1 178 ? 6.592 -5.978 5.071 1.00 94.19 178 ALA A N 1
ATOM 1367 C CA . ALA A 1 178 ? 5.157 -5.873 5.307 1.00 94.19 178 ALA A CA 1
ATOM 1368 C C . ALA A 1 178 ? 4.676 -4.418 5.373 1.00 94.19 178 ALA A C 1
ATOM 1370 O O . ALA A 1 178 ? 5.464 -3.479 5.357 1.00 94.19 178 ALA A O 1
ATOM 1371 N N . CYS A 1 179 ? 3.360 -4.214 5.470 1.00 94.00 179 CYS A N 1
ATOM 1372 C CA . CYS A 1 179 ? 2.821 -2.869 5.669 1.00 94.00 179 CYS A CA 1
ATOM 1373 C C . CYS A 1 179 ? 3.306 -2.278 7.000 1.00 94.00 179 CYS A C 1
ATOM 1375 O O . CYS A 1 179 ? 3.038 -2.851 8.053 1.00 94.00 179 CYS A O 1
ATOM 1377 N N . ALA A 1 180 ? 3.932 -1.103 6.952 1.00 92.06 180 ALA A N 1
ATOM 1378 C CA . ALA A 1 180 ? 4.453 -0.378 8.108 1.00 92.06 180 ALA A CA 1
ATOM 1379 C C . ALA A 1 180 ? 3.385 -0.121 9.181 1.00 92.06 180 ALA A C 1
ATOM 1381 O O . ALA A 1 180 ? 3.678 -0.096 10.372 1.00 92.06 180 ALA A O 1
ATOM 1382 N N . TRP A 1 181 ? 2.126 0.058 8.777 1.00 90.94 181 TRP A N 1
ATOM 1383 C CA . TRP A 1 181 ? 1.043 0.330 9.717 1.00 90.94 181 TRP A CA 1
ATOM 1384 C C . TRP A 1 181 ? 0.341 -0.930 10.179 1.00 90.94 181 TRP A C 1
ATOM 1386 O O . TRP A 1 181 ? 0.370 -1.186 11.370 1.00 90.94 181 TRP A O 1
ATOM 1396 N N . CYS A 1 182 ? -0.261 -1.703 9.267 1.00 90.62 182 CYS A N 1
ATOM 1397 C CA . CYS A 1 182 ? -1.136 -2.832 9.608 1.00 90.62 182 CYS A CA 1
ATOM 1398 C C . CYS A 1 182 ? -0.484 -4.213 9.492 1.00 90.62 182 CYS A C 1
ATOM 1400 O O . CYS A 1 182 ? -1.183 -5.217 9.619 1.00 90.62 182 CYS A O 1
ATOM 1402 N N . GLY A 1 183 ? 0.814 -4.284 9.174 1.00 92.56 183 GLY A N 1
ATOM 1403 C CA . GLY A 1 183 ? 1.636 -5.503 9.151 1.00 92.56 183 GLY A CA 1
ATOM 1404 C C . GLY A 1 183 ? 1.171 -6.623 8.230 1.00 92.56 183 GLY A C 1
ATOM 1405 O O . GLY A 1 183 ? 1.674 -7.737 8.344 1.00 92.56 183 GLY A O 1
ATOM 1406 N N . ILE A 1 184 ? 0.242 -6.367 7.304 1.00 92.94 184 ILE A N 1
ATOM 1407 C CA . ILE A 1 184 ? -0.150 -7.369 6.312 1.00 92.94 184 ILE A CA 1
ATOM 1408 C C . ILE A 1 184 ? 1.050 -7.713 5.429 1.00 92.94 184 ILE A C 1
ATOM 1410 O O . ILE A 1 184 ? 1.743 -6.829 4.927 1.00 92.94 184 ILE A O 1
ATOM 1414 N N . SER A 1 185 ? 1.290 -9.004 5.226 1.00 92.38 185 SER A N 1
ATOM 1415 C CA . SER A 1 185 ? 2.402 -9.508 4.414 1.00 92.38 185 SER A CA 1
ATOM 1416 C C . SER A 1 185 ? 2.094 -9.499 2.915 1.00 92.38 185 SER A C 1
ATOM 1418 O O . SER A 1 185 ? 3.009 -9.533 2.090 1.00 92.38 185 SER A O 1
ATOM 1420 N N . ARG A 1 186 ? 0.811 -9.472 2.523 1.00 91.94 186 ARG A N 1
ATOM 1421 C CA . ARG A 1 186 ? 0.378 -9.482 1.119 1.00 91.94 186 ARG A CA 1
ATOM 1422 C C . ARG A 1 186 ? -0.727 -8.465 0.845 1.00 91.94 186 ARG A C 1
ATOM 1424 O O . ARG A 1 186 ? -1.746 -8.471 1.517 1.00 91.94 186 ARG A O 1
ATOM 1431 N N . SER A 1 187 ? -0.567 -7.650 -0.194 1.00 88.75 187 SER A N 1
ATOM 1432 C CA . SER A 1 187 ? -1.540 -6.624 -0.598 1.00 88.75 187 SER A CA 1
ATOM 1433 C C . SER A 1 187 ? -1.716 -6.579 -2.116 1.00 88.75 187 SER A C 1
ATOM 1435 O O . SER A 1 187 ? -0.814 -6.981 -2.854 1.00 88.75 187 SER A O 1
ATOM 1437 N N . LEU A 1 188 ? -2.876 -6.104 -2.584 1.00 84.12 188 LEU A N 1
ATOM 1438 C CA . LEU A 1 188 ? -3.146 -5.867 -4.009 1.00 84.12 188 LEU A CA 1
ATOM 1439 C C . LEU A 1 188 ? -2.299 -4.715 -4.566 1.00 84.12 188 LEU A C 1
ATOM 1441 O O . LEU A 1 188 ? -1.859 -4.769 -5.711 1.00 84.12 188 LEU A O 1
ATOM 1445 N N . SER A 1 189 ? -2.014 -3.709 -3.739 1.00 84.19 189 SER A N 1
ATOM 1446 C CA . SER A 1 189 ? -1.104 -2.613 -4.073 1.00 84.19 189 SER A CA 1
ATOM 1447 C C . SER A 1 189 ? -0.192 -2.246 -2.904 1.00 84.19 189 SER A C 1
ATOM 1449 O O . SER A 1 189 ? -0.512 -2.483 -1.733 1.00 84.19 189 SER A O 1
ATOM 1451 N N . TRP A 1 190 ? 0.961 -1.681 -3.250 1.00 86.50 190 TRP A N 1
ATOM 1452 C CA . TRP A 1 190 ? 2.006 -1.243 -2.332 1.00 86.50 190 TRP A CA 1
ATOM 1453 C C . TRP A 1 190 ? 2.469 0.150 -2.719 1.00 86.50 190 TRP A C 1
ATOM 1455 O O . TRP A 1 190 ? 2.549 0.473 -3.906 1.00 86.50 190 TRP A O 1
ATOM 1465 N N . HIS A 1 191 ? 2.776 0.959 -1.716 1.00 89.75 191 HIS A N 1
ATOM 1466 C CA . HIS A 1 191 ? 3.127 2.354 -1.888 1.00 89.75 191 HIS A CA 1
ATOM 1467 C C . HIS A 1 191 ? 4.319 2.713 -1.008 1.00 89.75 191 HIS A C 1
ATOM 1469 O O . HIS A 1 191 ? 4.430 2.238 0.124 1.00 89.75 191 HIS A O 1
ATOM 1475 N N . ALA A 1 192 ? 5.185 3.579 -1.534 1.00 85.81 192 ALA A N 1
ATOM 1476 C CA . ALA A 1 192 ? 6.244 4.185 -0.745 1.00 85.81 192 ALA A CA 1
ATOM 1477 C C . ALA A 1 192 ? 5.627 5.013 0.386 1.00 85.81 192 ALA A C 1
ATOM 1479 O O . ALA A 1 192 ? 4.598 5.669 0.198 1.00 85.81 192 ALA A O 1
ATOM 1480 N N . SER A 1 193 ? 6.267 4.981 1.546 1.00 83.88 193 SER A N 1
ATOM 1481 C CA . SER A 1 193 ? 5.837 5.724 2.722 1.00 83.88 193 SER A CA 1
ATOM 1482 C C . SER A 1 193 ? 7.026 6.451 3.356 1.00 83.88 193 SER A C 1
ATOM 1484 O O . SER A 1 193 ? 8.172 6.128 3.032 1.00 83.88 193 SER A O 1
ATOM 1486 N N . PRO A 1 194 ? 6.777 7.451 4.218 1.00 81.19 194 PRO A N 1
ATOM 1487 C CA . PRO A 1 194 ? 7.832 8.116 4.973 1.00 81.19 194 PRO A CA 1
ATOM 1488 C C . PRO A 1 194 ? 8.316 7.280 6.165 1.00 81.19 194 PRO A C 1
ATOM 1490 O O . PRO A 1 194 ? 9.277 7.674 6.816 1.00 81.19 194 PRO A O 1
ATOM 1493 N N . GLU A 1 195 ? 7.655 6.163 6.476 1.00 86.62 195 GLU A N 1
ATOM 1494 C CA . GLU A 1 195 ? 8.052 5.288 7.572 1.00 86.62 195 GLU A CA 1
ATOM 1495 C C . GLU A 1 195 ? 9.349 4.551 7.221 1.00 86.62 195 GLU A C 1
ATOM 1497 O O . GLU A 1 195 ? 9.589 4.152 6.074 1.00 86.62 195 GLU A O 1
ATOM 1502 N N . THR A 1 196 ? 10.165 4.321 8.239 1.00 89.38 196 THR A N 1
ATOM 1503 C CA . THR A 1 196 ? 11.407 3.558 8.141 1.00 89.38 196 THR A CA 1
ATOM 1504 C C . THR A 1 196 ? 11.411 2.464 9.188 1.00 89.38 196 THR A C 1
ATOM 1506 O O . THR A 1 196 ? 10.975 2.685 10.319 1.00 89.38 196 THR A O 1
ATOM 1509 N N . TRP A 1 197 ? 11.926 1.298 8.819 1.00 89.81 197 TRP A N 1
ATOM 1510 C CA . TRP A 1 197 ? 12.213 0.235 9.769 1.00 89.81 197 TRP A CA 1
ATOM 1511 C C . TRP A 1 197 ? 13.333 0.650 10.734 1.00 89.81 197 TRP A C 1
ATOM 1513 O O . TRP A 1 197 ? 14.010 1.662 10.531 1.00 89.81 197 TRP A O 1
ATOM 1523 N N . ALA A 1 198 ? 13.539 -0.139 11.790 1.00 86.25 198 ALA A N 1
ATOM 1524 C CA . ALA A 1 198 ? 14.566 0.130 12.797 1.00 86.25 198 ALA A CA 1
ATOM 1525 C C . ALA A 1 198 ? 15.994 0.161 12.213 1.00 86.25 198 ALA A C 1
ATOM 1527 O O . ALA A 1 198 ? 16.846 0.889 12.717 1.00 86.25 198 ALA A O 1
ATOM 1528 N N . ASP A 1 199 ? 16.239 -0.574 11.125 1.00 85.88 199 ASP A N 1
ATOM 1529 C CA . ASP A 1 199 ? 17.513 -0.598 10.395 1.00 85.88 199 ASP A CA 1
ATOM 1530 C C . ASP A 1 199 ? 17.717 0.614 9.454 1.00 85.88 199 ASP A C 1
ATOM 1532 O O . ASP A 1 199 ? 18.744 0.725 8.782 1.00 85.88 199 ASP A O 1
ATOM 1536 N N . GLY A 1 200 ? 16.744 1.531 9.394 1.00 86.31 200 GLY A N 1
ATOM 1537 C CA . GLY A 1 200 ? 16.753 2.716 8.536 1.00 86.31 200 GLY A CA 1
ATOM 1538 C C . GLY A 1 200 ? 16.312 2.465 7.091 1.00 86.31 200 GLY A C 1
ATOM 1539 O O . GLY A 1 200 ? 16.234 3.412 6.302 1.00 86.31 200 GLY A O 1
ATOM 1540 N N . SER A 1 201 ? 16.000 1.224 6.714 1.00 86.62 201 SER A N 1
ATOM 1541 C CA . SER A 1 201 ? 15.437 0.923 5.402 1.00 86.62 201 SER A CA 1
ATOM 1542 C C . SER A 1 201 ? 13.969 1.369 5.312 1.00 86.62 201 SER A C 1
ATOM 1544 O O . SER A 1 201 ? 13.291 1.617 6.311 1.00 86.62 201 SER A O 1
ATOM 1546 N N . ARG A 1 202 ? 13.473 1.571 4.086 1.00 89.06 202 ARG A N 1
ATOM 1547 C CA . ARG A 1 202 ? 12.126 2.119 3.855 1.00 89.06 202 ARG A CA 1
ATOM 1548 C C . ARG A 1 202 ? 11.055 1.090 4.195 1.00 89.06 202 ARG A C 1
ATOM 1550 O O . ARG A 1 202 ? 11.144 -0.045 3.736 1.00 89.06 202 ARG A O 1
ATOM 1557 N N . ALA A 1 203 ? 10.011 1.519 4.899 1.00 90.94 203 ALA A N 1
ATOM 1558 C CA . ALA A 1 203 ? 8.860 0.684 5.207 1.00 90.94 203 ALA A CA 1
ATOM 1559 C C . ALA A 1 203 ? 7.679 1.027 4.271 1.00 90.94 203 ALA A C 1
ATOM 1561 O O . ALA A 1 203 ? 7.294 2.196 4.160 1.00 90.94 203 ALA A O 1
ATOM 1562 N N . PRO A 1 204 ? 7.077 0.051 3.567 1.00 93.50 204 PRO A N 1
ATOM 1563 C CA . PRO A 1 204 ? 6.008 0.312 2.608 1.00 93.50 204 PRO A CA 1
ATOM 1564 C C . PRO A 1 204 ? 4.634 0.403 3.291 1.00 93.50 204 PRO A C 1
ATOM 1566 O O . PRO A 1 204 ? 4.408 -0.168 4.355 1.00 93.50 204 PRO A O 1
ATOM 1569 N N . LEU A 1 205 ? 3.657 1.037 2.636 1.00 93.31 205 LEU A N 1
ATOM 1570 C CA . LEU A 1 205 ? 2.241 0.955 3.018 1.00 93.31 205 LEU A CA 1
ATOM 1571 C C . LEU A 1 205 ? 1.447 0.124 2.009 1.00 93.31 205 LEU A C 1
ATOM 1573 O O . LEU A 1 205 ? 1.665 0.203 0.798 1.00 93.31 205 LEU A O 1
ATOM 1577 N N . CYS A 1 206 ? 0.495 -0.669 2.502 1.00 93.06 206 CYS A N 1
ATOM 1578 C CA . CYS A 1 206 ? -0.457 -1.367 1.642 1.00 93.06 206 CYS A CA 1
ATOM 1579 C C . CYS A 1 206 ? -1.491 -0.392 1.050 1.00 93.06 206 CYS A C 1
ATOM 1581 O O . CYS A 1 206 ? -1.672 0.723 1.547 1.00 93.06 206 CYS A O 1
ATOM 1583 N N . GLY A 1 207 ? -2.205 -0.843 0.016 1.00 86.94 207 GLY A N 1
ATOM 1584 C CA . GLY A 1 207 ? -3.235 -0.082 -0.701 1.00 86.94 207 GLY A CA 1
ATOM 1585 C C . GLY A 1 207 ? -4.349 0.512 0.151 1.00 86.94 207 GLY A C 1
ATOM 1586 O O . GLY A 1 207 ? -4.995 1.461 -0.275 1.00 86.94 207 GLY A O 1
ATOM 1587 N N . ASP A 1 208 ? -4.534 0.001 1.362 1.00 88.38 208 ASP A N 1
ATOM 1588 C CA . ASP A 1 208 ? -5.626 0.406 2.239 1.00 88.38 208 ASP A CA 1
ATOM 1589 C C . ASP A 1 208 ? -5.159 1.361 3.341 1.00 88.38 208 ASP A C 1
ATOM 1591 O O . ASP A 1 208 ? -5.907 2.244 3.752 1.00 88.38 208 ASP A O 1
ATOM 1595 N N . CYS A 1 209 ? -3.908 1.237 3.795 1.00 89.06 209 CYS A N 1
ATOM 1596 C CA . CYS A 1 209 ? -3.310 2.191 4.733 1.00 89.06 209 CYS A CA 1
ATOM 1597 C C . CYS A 1 209 ? -2.821 3.458 4.017 1.00 89.06 209 CYS A C 1
ATOM 1599 O O . CYS A 1 209 ? -2.882 4.553 4.574 1.00 89.06 209 CYS A O 1
ATOM 1601 N N . TYR A 1 210 ? -2.372 3.330 2.766 1.00 90.12 210 TYR A N 1
ATOM 1602 C CA . TYR A 1 210 ? -1.832 4.446 1.995 1.00 90.12 210 TYR A CA 1
ATOM 1603 C C . TYR A 1 210 ? -2.821 5.610 1.767 1.00 90.12 210 TYR A C 1
ATOM 1605 O O . TYR A 1 210 ? -2.407 6.757 1.924 1.00 90.12 210 TYR A O 1
ATOM 1613 N N . PRO A 1 211 ? -4.114 5.393 1.446 1.00 86.81 211 PRO A N 1
ATOM 1614 C CA . PRO A 1 211 ? -5.084 6.480 1.317 1.00 86.81 211 PRO A CA 1
ATOM 1615 C C . PRO A 1 211 ? -5.229 7.317 2.589 1.00 86.81 211 PRO A C 1
ATOM 1617 O O . PRO A 1 211 ? -5.371 8.535 2.498 1.00 86.81 211 PRO A O 1
ATOM 1620 N N . VAL A 1 212 ? -5.151 6.683 3.763 1.00 86.00 212 VAL A N 1
ATOM 1621 C CA . VAL A 1 212 ? -5.233 7.379 5.054 1.00 86.00 212 VAL A CA 1
ATOM 1622 C C . VAL A 1 212 ? -4.002 8.255 5.267 1.00 86.00 212 VAL A C 1
ATOM 1624 O O . VAL A 1 212 ? -4.144 9.433 5.590 1.00 86.00 212 VAL A O 1
ATOM 1627 N N . TRP A 1 213 ? -2.808 7.724 4.986 1.00 85.94 213 TRP A N 1
ATOM 1628 C CA . TRP A 1 213 ? -1.578 8.517 4.980 1.00 85.94 213 TRP A CA 1
ATOM 1629 C C . TRP A 1 213 ? -1.656 9.689 3.998 1.00 85.94 213 TRP A C 1
ATOM 1631 O O . TRP A 1 213 ? -1.436 10.832 4.380 1.00 85.94 213 TRP A O 1
ATOM 1641 N N . ARG A 1 214 ? -2.044 9.443 2.743 1.00 85.06 214 ARG A N 1
ATOM 1642 C CA . ARG A 1 214 ? -2.133 10.485 1.710 1.00 85.06 214 ARG A CA 1
ATOM 1643 C C . ARG A 1 214 ? -3.100 11.604 2.100 1.00 85.06 214 ARG A C 1
ATOM 1645 O O . ARG A 1 214 ? -2.857 12.760 1.769 1.00 85.06 214 ARG A O 1
ATOM 1652 N N . LYS A 1 215 ? -4.202 11.258 2.768 1.00 83.12 215 LYS A N 1
ATOM 1653 C CA . LYS A 1 215 ? -5.213 12.209 3.237 1.00 83.12 215 LYS A CA 1
ATOM 1654 C C . LYS A 1 215 ? -4.692 13.099 4.367 1.00 83.12 215 LYS A C 1
ATOM 1656 O O . LYS A 1 215 ? -5.060 14.267 4.411 1.00 83.12 215 LYS A O 1
ATOM 1661 N N . ARG A 1 216 ? -3.886 12.555 5.281 1.00 77.38 216 ARG A N 1
ATOM 1662 C CA . ARG A 1 216 ? -3.449 13.258 6.498 1.00 77.38 216 ARG A CA 1
ATOM 1663 C C . ARG A 1 216 ? -2.040 13.840 6.434 1.00 77.38 216 ARG A C 1
ATOM 1665 O O . ARG A 1 216 ? -1.744 14.770 7.170 1.00 77.38 216 ARG A O 1
ATOM 1672 N N . GLY A 1 217 ? -1.206 13.349 5.526 1.00 77.06 217 GLY A N 1
ATOM 1673 C CA . GLY A 1 217 ? 0.200 13.718 5.428 1.00 77.06 217 GLY A CA 1
ATOM 1674 C C . GLY A 1 217 ? 1.111 12.821 6.268 1.00 77.06 217 GLY A C 1
ATOM 1675 O O . GLY A 1 217 ? 0.689 11.820 6.850 1.00 77.06 217 GLY A O 1
ATOM 1676 N N . ALA A 1 218 ? 2.402 13.160 6.267 1.00 73.94 218 ALA A N 1
ATOM 1677 C CA . ALA A 1 218 ? 3.392 12.470 7.082 1.00 73.94 218 ALA A CA 1
ATOM 1678 C C . ALA A 1 218 ? 3.144 12.786 8.565 1.00 73.94 218 ALA A C 1
ATOM 1680 O O . ALA A 1 218 ? 3.082 13.970 8.899 1.00 73.94 218 ALA A O 1
ATOM 1681 N N . PRO A 1 219 ? 2.998 11.767 9.430 1.00 74.31 219 PRO A N 1
ATOM 1682 C CA . PRO A 1 219 ? 2.733 12.009 10.837 1.00 74.31 219 PRO A CA 1
ATOM 1683 C C . PRO A 1 219 ? 3.901 12.749 11.495 1.00 74.31 219 PRO A C 1
ATOM 1685 O O . PRO A 1 219 ? 5.060 12.390 11.278 1.00 74.31 219 PRO A O 1
ATOM 1688 N N . SER A 1 220 ? 3.599 13.785 12.282 1.00 75.62 220 SER A N 1
ATOM 1689 C CA . SER A 1 220 ? 4.620 14.604 12.958 1.00 75.62 220 SER A CA 1
ATOM 1690 C C . SER A 1 220 ? 5.253 13.906 14.160 1.00 75.62 220 SER A C 1
ATOM 1692 O O . SER A 1 220 ? 6.395 14.191 14.515 1.00 75.62 220 SER A O 1
ATOM 1694 N N . ASP A 1 221 ? 4.511 12.998 14.790 1.00 79.50 221 ASP A N 1
ATOM 1695 C CA . ASP A 1 221 ? 4.927 12.255 15.971 1.00 79.50 221 ASP A CA 1
ATOM 1696 C C . ASP A 1 221 ? 4.239 10.878 16.048 1.00 79.50 221 ASP A C 1
ATOM 1698 O O . ASP A 1 221 ? 3.486 10.456 15.161 1.00 79.50 221 ASP A O 1
ATOM 1702 N N . ARG A 1 222 ? 4.532 10.142 17.126 1.00 75.38 222 ARG A N 1
ATOM 1703 C CA . ARG A 1 222 ? 4.008 8.793 17.358 1.00 75.38 222 ARG A CA 1
ATOM 1704 C C . ARG A 1 222 ? 2.492 8.774 17.566 1.00 75.38 222 ARG A C 1
ATOM 1706 O O . ARG A 1 222 ? 1.855 7.794 17.181 1.00 75.38 222 ARG A O 1
ATOM 1713 N N . ASP A 1 223 ? 1.918 9.803 18.175 1.00 76.75 223 ASP A N 1
ATOM 1714 C CA . ASP A 1 223 ? 0.489 9.845 18.481 1.00 76.75 223 ASP A CA 1
ATOM 1715 C C . ASP A 1 223 ? -0.333 10.207 17.240 1.00 76.75 223 ASP A C 1
ATOM 1717 O O . ASP A 1 223 ? -1.379 9.600 17.004 1.00 76.75 223 ASP A O 1
ATOM 1721 N N . ASP A 1 224 ? 0.188 11.069 16.367 1.00 78.81 224 ASP A N 1
ATOM 1722 C CA . ASP A 1 224 ? -0.403 11.327 15.053 1.00 78.81 224 ASP A CA 1
ATOM 1723 C C . ASP A 1 224 ? -0.353 10.072 14.161 1.00 78.81 224 ASP A C 1
ATOM 1725 O O . ASP A 1 224 ? -1.349 9.668 13.553 1.00 78.81 224 ASP A O 1
ATOM 1729 N N . ARG A 1 225 ? 0.770 9.340 14.179 1.00 80.75 225 ARG A N 1
ATOM 1730 C CA . ARG A 1 225 ? 0.872 8.035 13.504 1.00 80.75 225 ARG A CA 1
ATOM 1731 C C . ARG A 1 225 ? -0.163 7.036 14.029 1.00 80.75 225 ARG A C 1
ATOM 1733 O O . ARG A 1 225 ? -0.808 6.347 13.237 1.00 80.75 225 ARG A O 1
ATOM 1740 N N . ARG A 1 226 ? -0.372 6.976 15.346 1.00 79.19 226 ARG A N 1
ATOM 1741 C CA . ARG A 1 226 ? -1.403 6.128 15.972 1.00 79.19 226 ARG A CA 1
ATOM 1742 C C . ARG A 1 226 ? -2.816 6.537 15.570 1.00 79.19 226 ARG A C 1
ATOM 1744 O O . ARG A 1 226 ? -3.633 5.666 15.279 1.00 79.19 226 ARG A O 1
ATOM 1751 N N . ALA A 1 227 ? -3.105 7.833 15.499 1.00 78.00 227 ALA A N 1
ATOM 1752 C CA . ALA A 1 227 ? -4.396 8.329 15.031 1.00 78.00 227 ALA A CA 1
ATOM 1753 C C . ALA A 1 227 ? -4.659 7.932 13.568 1.00 78.00 227 ALA A C 1
ATOM 1755 O O . ALA A 1 227 ? -5.781 7.558 13.211 1.00 78.00 227 ALA A O 1
ATOM 1756 N N . ASN A 1 228 ? -3.623 7.955 12.729 1.00 83.44 228 ASN A N 1
ATOM 1757 C CA . ASN A 1 228 ? -3.713 7.534 11.333 1.00 83.44 228 ASN A CA 1
ATOM 1758 C C . ASN A 1 228 ? -3.913 6.016 11.216 1.00 83.44 228 ASN A C 1
ATOM 1760 O O . ASN A 1 228 ? -4.763 5.552 10.454 1.00 83.44 228 ASN A O 1
ATOM 1764 N N . ALA A 1 229 ? -3.191 5.239 12.021 1.00 83.44 229 ALA A N 1
ATOM 1765 C CA . ALA A 1 229 ? -3.370 3.797 12.134 1.00 83.44 229 ALA A CA 1
ATOM 1766 C C . ALA A 1 229 ? -4.788 3.419 12.586 1.00 83.44 229 ALA A C 1
ATOM 1768 O O . ALA A 1 229 ? -5.388 2.503 12.022 1.00 83.44 229 ALA A O 1
ATOM 1769 N N . LEU A 1 230 ? -5.357 4.153 13.545 1.00 81.38 230 LEU A N 1
ATOM 1770 C CA . LEU A 1 230 ? -6.719 3.935 14.024 1.00 81.38 230 LEU A CA 1
ATOM 1771 C C . LEU A 1 230 ? -7.770 4.256 12.952 1.00 81.38 230 LEU A C 1
ATOM 1773 O O . LEU A 1 230 ? -8.737 3.505 12.808 1.00 81.38 230 LEU A O 1
ATOM 1777 N N . GLU A 1 231 ? -7.582 5.313 12.156 1.00 84.31 231 GLU A N 1
ATOM 1778 C CA . GLU A 1 231 ? -8.439 5.585 10.990 1.00 84.31 231 GLU A CA 1
ATOM 1779 C C . GLU A 1 231 ? -8.324 4.460 9.950 1.00 84.31 231 GLU A C 1
ATOM 1781 O O . GLU A 1 231 ? -9.341 3.988 9.442 1.00 84.31 231 GLU A O 1
ATOM 1786 N N . ALA A 1 232 ? -7.116 3.953 9.687 1.00 85.88 232 ALA A N 1
ATOM 1787 C CA . ALA A 1 232 ? -6.912 2.822 8.780 1.00 85.88 232 ALA A CA 1
ATOM 1788 C C . ALA A 1 232 ? -7.545 1.513 9.295 1.00 85.88 232 ALA A C 1
ATOM 1790 O O . ALA A 1 232 ? -8.054 0.720 8.504 1.00 85.88 232 ALA A O 1
ATOM 1791 N N . LEU A 1 233 ? -7.540 1.284 10.611 1.00 85.25 233 LEU A N 1
ATOM 1792 C CA . LEU A 1 233 ? -8.174 0.130 11.254 1.00 85.25 233 LEU A CA 1
ATOM 1793 C C . LEU A 1 233 ? -9.708 0.221 11.230 1.00 85.25 233 LEU A C 1
ATOM 1795 O O . LEU A 1 233 ? -10.394 -0.755 10.917 1.00 85.25 233 LEU A O 1
ATOM 1799 N N . SER A 1 234 ? -10.254 1.378 11.605 1.00 79.38 234 SER A N 1
ATOM 1800 C CA . SER A 1 234 ? -11.689 1.556 11.856 1.00 79.38 234 SER A CA 1
ATOM 1801 C C . SER A 1 234 ? -12.487 1.996 10.633 1.00 79.38 234 SER A C 1
ATOM 1803 O O . SER A 1 234 ? -13.692 1.728 10.560 1.00 79.38 234 SER A O 1
ATOM 1805 N N . SER A 1 235 ? -11.812 2.630 9.670 1.00 78.44 235 SER A N 1
ATOM 1806 C CA . SER A 1 235 ? -12.403 3.440 8.599 1.00 78.44 235 SER A CA 1
ATOM 1807 C C . SER A 1 235 ? -13.153 4.683 9.097 1.00 78.44 235 SER A C 1
ATOM 1809 O O . SER A 1 235 ? -13.807 5.347 8.297 1.00 78.44 235 SER A O 1
ATOM 1811 N N . ALA A 1 236 ? -13.070 5.006 10.392 1.00 74.31 236 ALA A N 1
ATOM 1812 C CA . ALA A 1 236 ? -13.653 6.206 10.970 1.00 74.31 236 ALA A CA 1
ATOM 1813 C C . ALA A 1 236 ? -12.630 7.347 10.912 1.00 74.31 236 ALA A C 1
ATOM 1815 O O . ALA A 1 236 ? -11.520 7.238 11.438 1.00 74.31 236 ALA A O 1
ATOM 1816 N N . ALA A 1 237 ? -12.996 8.452 10.262 1.00 66.38 237 ALA A N 1
ATOM 1817 C CA . ALA A 1 237 ? -12.141 9.632 10.206 1.00 66.38 237 ALA A CA 1
ATOM 1818 C C . ALA A 1 237 ? -12.070 10.333 11.569 1.00 66.38 237 ALA A C 1
ATOM 1820 O O . ALA A 1 237 ? -13.102 10.500 12.216 1.00 66.38 237 ALA A O 1
ATOM 1821 N N . TRP A 1 238 ? -10.861 10.788 11.919 1.00 61.94 238 TRP A N 1
ATOM 1822 C CA . TRP A 1 238 ? -10.516 11.635 13.071 1.00 61.94 238 TRP A CA 1
ATOM 1823 C C . TRP A 1 238 ? -11.053 11.164 14.430 1.00 61.94 238 TRP A C 1
ATOM 1825 O O . TRP A 1 238 ? -12.225 11.322 14.771 1.00 61.94 238 TRP A O 1
ATOM 1835 N N . TRP A 1 239 ? -10.143 10.630 15.246 1.00 61.34 239 TRP A N 1
ATOM 1836 C CA . TRP A 1 239 ? -10.466 10.094 16.557 1.00 61.34 239 TRP A CA 1
ATOM 1837 C C . TRP A 1 239 ? -9.527 10.650 17.636 1.00 61.34 239 TRP A C 1
ATOM 1839 O O . TRP A 1 239 ? -8.328 10.373 17.586 1.00 61.34 239 TRP A O 1
ATOM 1849 N N . PRO A 1 240 ? -10.035 11.417 18.616 1.00 53.94 240 PRO A N 1
ATOM 1850 C CA . PRO A 1 240 ? -9.220 12.038 19.653 1.00 53.94 240 PRO A CA 1
ATOM 1851 C C . PRO A 1 240 ? -8.997 11.083 20.837 1.00 53.94 240 PRO A C 1
ATOM 1853 O O . PRO A 1 240 ? -9.290 11.437 21.974 1.00 53.94 240 PRO A O 1
ATOM 1856 N N . MET A 1 241 ? -8.512 9.860 20.592 1.00 52.81 241 MET A N 1
ATOM 1857 C CA . MET A 1 241 ? -7.999 9.030 21.689 1.00 52.81 241 MET A CA 1
ATOM 1858 C C . MET A 1 241 ? -6.486 9.092 21.711 1.00 52.81 241 MET A C 1
ATOM 1860 O O . MET A 1 241 ? -5.798 8.408 20.958 1.00 52.81 241 MET A O 1
ATOM 1864 N N . THR A 1 242 ? -5.984 9.878 22.649 1.00 48.66 242 THR A N 1
ATOM 1865 C CA . THR A 1 242 ? -4.689 9.630 23.264 1.00 48.66 242 THR A CA 1
ATOM 1866 C C . THR A 1 242 ? -4.770 8.302 24.039 1.00 48.66 242 THR A C 1
ATOM 1868 O O . THR A 1 242 ? -5.781 7.999 24.669 1.00 48.66 242 THR A O 1
ATOM 1871 N N . GLY A 1 243 ? -3.743 7.449 23.944 1.00 51.28 243 GLY A N 1
ATOM 1872 C CA . GLY A 1 243 ? -3.611 6.258 24.804 1.00 51.28 243 GLY A CA 1
ATOM 1873 C C . GLY A 1 243 ? -4.284 4.948 24.356 1.00 51.28 243 GLY A C 1
ATOM 1874 O O . GLY A 1 243 ? -4.386 4.034 25.163 1.00 51.28 243 GLY A O 1
ATOM 1875 N N . SER A 1 244 ? -4.707 4.788 23.094 1.00 58.16 244 SER A N 1
ATOM 1876 C CA . SER A 1 244 ? -5.495 3.619 22.624 1.00 58.16 244 SER A CA 1
ATOM 1877 C C . SER A 1 244 ? -4.761 2.266 22.545 1.00 58.16 244 SER A C 1
ATOM 1879 O O . SER A 1 244 ? -5.292 1.340 21.938 1.00 58.16 244 SER A O 1
ATOM 1881 N N . GLY A 1 245 ? -3.523 2.151 23.038 1.00 60.72 245 GLY A N 1
ATOM 1882 C CA . GLY A 1 245 ? -2.725 0.916 22.948 1.00 60.72 245 GLY A CA 1
ATOM 1883 C C . GLY A 1 245 ? -2.401 0.437 21.523 1.00 60.72 245 GLY A C 1
ATOM 1884 O O . GLY A 1 245 ? -1.812 -0.624 21.358 1.00 60.72 245 GLY A O 1
ATOM 1885 N N . ILE A 1 246 ? -2.763 1.189 20.472 1.00 75.38 246 ILE A N 1
ATOM 1886 C CA . ILE A 1 246 ? -2.492 0.780 19.091 1.00 75.38 246 ILE A CA 1
ATOM 1887 C C . ILE A 1 246 ? -0.998 0.946 18.788 1.00 75.38 246 ILE A C 1
ATOM 1889 O O . ILE 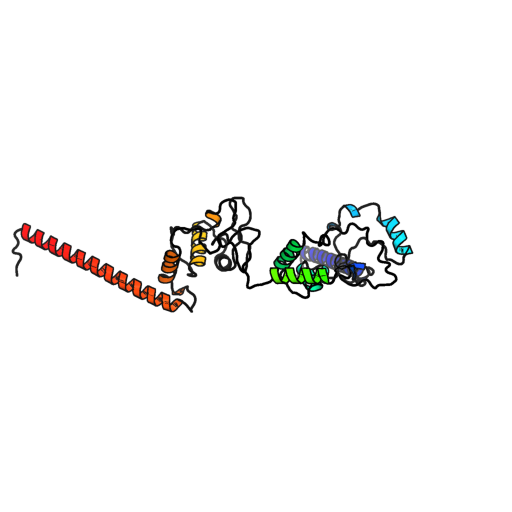A 1 246 ? -0.400 2.007 19.012 1.00 75.38 246 ILE A O 1
ATOM 1893 N N . HIS A 1 247 ? -0.395 -0.117 18.267 1.00 80.00 247 HIS A N 1
ATOM 1894 C CA . HIS A 1 247 ? 0.987 -0.130 17.807 1.00 80.00 247 HIS A CA 1
ATOM 1895 C C . HIS A 1 247 ? 1.008 -0.402 16.303 1.00 80.00 247 HIS A C 1
ATOM 1897 O O . HIS A 1 247 ? 0.437 -1.389 15.827 1.00 80.00 247 HIS A O 1
ATOM 1903 N N . CYS A 1 248 ? 1.643 0.492 15.542 1.00 86.19 248 CYS A N 1
ATOM 1904 C CA . CYS A 1 248 ? 1.902 0.229 14.131 1.00 86.19 248 CYS A CA 1
ATOM 1905 C C . CYS A 1 248 ? 2.898 -0.923 14.017 1.00 86.19 248 CYS A C 1
ATOM 1907 O O . CYS A 1 248 ? 3.759 -1.079 14.881 1.00 86.19 248 CYS A O 1
ATOM 1909 N N . TYR A 1 249 ? 2.818 -1.706 12.944 1.00 89.94 249 TYR A N 1
ATOM 1910 C CA . TYR A 1 249 ? 3.741 -2.822 12.745 1.00 89.94 249 TYR A CA 1
ATOM 1911 C C . TYR A 1 249 ? 5.209 -2.373 12.752 1.00 89.94 249 TYR A C 1
ATOM 1913 O O . TYR A 1 249 ? 6.047 -3.042 13.336 1.00 89.94 249 TYR A O 1
ATOM 1921 N N . VAL A 1 250 ? 5.510 -1.199 12.192 1.00 88.94 250 VAL A N 1
ATOM 1922 C CA . VAL A 1 250 ? 6.847 -0.585 12.202 1.00 88.94 250 VAL A CA 1
ATOM 1923 C C . VAL A 1 250 ? 7.397 -0.341 13.608 1.00 88.94 250 VAL A C 1
ATOM 1925 O O . VAL A 1 250 ? 8.606 -0.371 13.795 1.00 88.94 250 VAL A O 1
ATOM 1928 N N . ASP A 1 251 ? 6.530 -0.152 14.608 1.00 85.31 251 ASP A N 1
ATOM 1929 C CA . ASP A 1 251 ? 6.949 0.077 15.994 1.00 85.31 251 ASP A CA 1
ATOM 1930 C C . ASP A 1 251 ? 7.303 -1.226 16.734 1.00 85.31 251 ASP A C 1
ATOM 1932 O O . ASP A 1 251 ? 7.834 -1.164 17.841 1.00 85.31 251 ASP A O 1
ATOM 1936 N N . ILE A 1 252 ? 6.949 -2.391 16.181 1.00 82.94 252 ILE A N 1
ATOM 1937 C CA . ILE A 1 252 ? 7.066 -3.688 16.870 1.00 82.94 252 ILE A CA 1
ATOM 1938 C C . ILE A 1 252 ? 7.744 -4.776 16.037 1.00 82.94 252 ILE A C 1
ATOM 1940 O O . ILE A 1 252 ? 8.062 -5.845 16.557 1.00 82.94 252 ILE A O 1
ATOM 1944 N N . ALA A 1 253 ? 7.903 -4.554 14.735 1.00 75.88 253 ALA A N 1
ATOM 1945 C CA . ALA A 1 253 ? 8.552 -5.500 13.857 1.00 75.88 253 ALA A CA 1
ATOM 1946 C C . ALA A 1 253 ? 10.023 -5.598 14.268 1.00 75.88 253 ALA A C 1
ATOM 1948 O O . ALA A 1 253 ? 10.749 -4.607 14.219 1.00 75.88 253 ALA A O 1
ATOM 1949 N N . GLY A 1 254 ? 10.457 -6.801 14.652 1.00 66.56 254 GLY A N 1
ATOM 1950 C CA . GLY A 1 254 ? 11.880 -7.135 14.668 1.00 66.56 254 GLY A CA 1
ATOM 1951 C C . GLY A 1 254 ? 12.449 -7.174 13.246 1.00 66.56 254 GLY A C 1
ATOM 1952 O O . GLY A 1 254 ? 11.758 -6.845 12.279 1.00 66.56 254 GLY A O 1
ATOM 1953 N N . ASP A 1 255 ? 13.682 -7.646 13.111 1.00 65.00 255 ASP A N 1
ATOM 1954 C CA . ASP A 1 255 ? 14.492 -7.517 11.889 1.00 65.00 255 ASP A CA 1
ATOM 1955 C C . ASP A 1 255 ? 13.908 -8.188 10.628 1.00 65.00 255 ASP A C 1
ATOM 1957 O O . ASP A 1 255 ? 14.277 -7.849 9.508 1.00 65.00 255 ASP A O 1
ATOM 1961 N N . GLU A 1 256 ? 12.991 -9.152 10.763 1.00 72.00 256 GLU A N 1
ATOM 1962 C CA . GLU A 1 256 ? 12.488 -9.907 9.605 1.00 72.00 256 GLU A CA 1
ATOM 1963 C C . GLU A 1 256 ? 11.472 -9.140 8.744 1.00 72.00 256 GLU A C 1
ATOM 1965 O O . GLU A 1 256 ? 11.247 -9.521 7.593 1.00 72.00 256 GLU A O 1
ATOM 1970 N N . HIS A 1 257 ? 10.818 -8.110 9.301 1.00 85.38 257 HIS A N 1
ATOM 1971 C CA . HIS A 1 257 ? 9.787 -7.267 8.660 1.00 85.38 257 HIS A CA 1
ATOM 1972 C C . HIS A 1 257 ? 8.768 -8.036 7.781 1.00 85.38 257 HIS A C 1
ATOM 1974 O O . HIS A 1 257 ? 8.208 -7.496 6.822 1.00 85.38 257 HIS A O 1
ATOM 1980 N N . SER A 1 258 ? 8.521 -9.317 8.081 1.00 86.62 258 SER A N 1
ATOM 1981 C CA . SER A 1 258 ? 7.888 -10.283 7.170 1.00 86.62 258 SER A CA 1
ATOM 1982 C C . SER A 1 258 ? 6.359 -10.194 7.162 1.00 86.62 258 SER A C 1
ATOM 1984 O O . SER A 1 258 ? 5.712 -10.561 6.171 1.00 86.62 258 SER A O 1
ATOM 1986 N N . GLY A 1 259 ? 5.788 -9.628 8.226 1.00 90.12 259 GLY A N 1
ATOM 1987 C CA . GLY A 1 259 ? 4.363 -9.378 8.386 1.00 90.12 259 GLY A CA 1
ATOM 1988 C C . GLY A 1 259 ? 3.556 -10.594 8.815 1.00 90.12 259 GLY A C 1
ATOM 1989 O O . GLY A 1 259 ? 4.071 -11.667 9.111 1.00 90.12 259 GLY A O 1
ATOM 1990 N N . THR A 1 260 ? 2.242 -10.411 8.797 1.00 89.19 260 THR A N 1
ATOM 1991 C CA . THR A 1 260 ? 1.227 -11.407 9.156 1.00 89.19 260 THR A CA 1
ATOM 1992 C C . THR A 1 260 ? 0.313 -11.716 7.959 1.00 89.19 260 THR A C 1
ATOM 1994 O O . THR A 1 260 ? 0.289 -10.950 6.983 1.00 89.19 260 THR A O 1
ATOM 1997 N N . PRO A 1 261 ? -0.376 -12.872 7.927 1.00 87.69 261 PRO A N 1
ATOM 1998 C CA . PRO A 1 261 ? -1.349 -13.186 6.879 1.00 87.69 261 PRO A CA 1
ATOM 1999 C C . PRO A 1 261 ? -2.484 -12.160 6.781 1.00 87.69 261 PRO A C 1
ATOM 2001 O O . PRO A 1 261 ? -2.820 -11.722 5.677 1.00 87.69 261 PRO A O 1
ATOM 2004 N N . GLY A 1 262 ? -3.041 -11.764 7.921 1.00 85.25 262 GLY A N 1
ATOM 2005 C CA . GLY A 1 262 ? -4.079 -10.751 8.029 1.00 85.25 262 GLY A CA 1
ATOM 2006 C C . GLY A 1 262 ? -3.541 -9.384 8.427 1.00 85.25 262 GLY A C 1
ATOM 2007 O O . GLY A 1 262 ? -2.344 -9.110 8.419 1.00 85.25 262 GLY A O 1
ATOM 2008 N N . ARG A 1 263 ? -4.466 -8.473 8.717 1.00 87.38 263 ARG A N 1
ATOM 2009 C CA . ARG A 1 263 ? -4.143 -7.106 9.132 1.00 87.38 263 ARG A CA 1
ATOM 2010 C C . ARG A 1 263 ? -4.216 -7.032 10.632 1.00 87.38 263 ARG A C 1
ATOM 2012 O O . ARG A 1 263 ? -5.224 -7.440 11.199 1.00 87.38 263 ARG A O 1
ATOM 2019 N N . TRP A 1 264 ? -3.196 -6.433 11.224 1.00 84.81 264 TRP A N 1
ATOM 2020 C CA . TRP A 1 264 ? -3.121 -6.204 12.656 1.00 84.81 264 TRP A CA 1
ATOM 2021 C C . TRP A 1 264 ? -3.138 -7.480 13.517 1.00 84.81 264 TRP A C 1
ATOM 2023 O O . TRP A 1 264 ? -3.331 -7.392 14.722 1.00 84.81 264 TRP A O 1
ATOM 2033 N N . GLU A 1 265 ? -2.907 -8.660 12.930 1.00 84.50 265 GLU A N 1
ATOM 2034 C CA . GLU A 1 265 ? -2.924 -9.947 13.653 1.00 84.50 265 GLU A CA 1
ATOM 2035 C C . GLU A 1 265 ? -1.806 -10.066 14.699 1.00 84.50 265 GLU A C 1
ATOM 2037 O O . GLU A 1 265 ? -1.877 -10.894 15.598 1.00 84.50 265 GLU A O 1
ATOM 2042 N N . TYR A 1 266 ? -0.769 -9.238 14.588 1.00 77.88 266 TYR A N 1
ATOM 2043 C CA . TYR A 1 266 ? 0.361 -9.195 15.516 1.00 77.88 266 TYR A CA 1
ATOM 2044 C C . TYR A 1 266 ? 0.060 -8.456 16.830 1.00 77.88 266 TYR A C 1
ATOM 2046 O O . TYR A 1 266 ? 0.919 -8.430 17.708 1.00 77.88 266 TYR A O 1
ATOM 2054 N N . ALA A 1 267 ? -1.087 -7.782 16.950 1.00 69.19 267 ALA A N 1
ATOM 2055 C CA . ALA A 1 267 ? -1.441 -6.996 18.128 1.00 69.19 267 ALA A CA 1
ATOM 2056 C C . ALA A 1 267 ? -2.488 -7.763 18.966 1.00 69.19 267 ALA A C 1
ATOM 2058 O O . ALA A 1 267 ? -3.574 -8.031 18.449 1.00 69.19 267 ALA A O 1
ATOM 2059 N N . PRO A 1 268 ? -2.174 -8.143 20.223 1.00 54.97 268 PRO A N 1
ATOM 2060 C CA . PRO A 1 268 ? -2.999 -9.064 21.011 1.00 54.97 268 PRO A CA 1
ATOM 2061 C C . PRO A 1 268 ? -4.173 -8.437 21.792 1.00 54.97 268 PRO A C 1
ATOM 2063 O O . PRO A 1 268 ? -5.025 -9.190 22.260 1.00 54.97 268 PRO A O 1
ATOM 2066 N N . GLU A 1 269 ? -4.310 -7.111 21.906 1.00 60.53 269 GLU A N 1
ATOM 2067 C CA . GLU A 1 269 ? -5.596 -6.515 22.311 1.00 60.53 269 GLU A CA 1
ATOM 2068 C C . GLU A 1 269 ? -6.632 -6.725 21.195 1.00 60.53 269 GLU A C 1
ATOM 2070 O O . GLU A 1 269 ? -6.282 -6.587 20.020 1.00 60.53 269 GLU A O 1
ATOM 2075 N N . PRO A 1 270 ? -7.914 -7.015 21.496 1.00 61.47 270 PRO A N 1
ATOM 2076 C CA . PRO A 1 270 ? -8.915 -7.248 20.467 1.00 61.47 270 PRO A CA 1
ATOM 2077 C C . PRO A 1 270 ? -9.195 -5.936 19.725 1.00 61.47 270 PRO A C 1
ATOM 2079 O O . PRO A 1 270 ? -10.121 -5.189 20.035 1.00 61.47 270 PRO A O 1
ATOM 2082 N N . LEU A 1 271 ? -8.406 -5.664 18.686 1.00 70.69 271 LEU A N 1
ATOM 2083 C CA . LEU A 1 271 ? -8.565 -4.540 17.767 1.00 70.69 271 LEU A CA 1
ATOM 2084 C C . LEU A 1 271 ? -9.945 -4.529 17.106 1.00 70.69 271 LEU A C 1
ATOM 2086 O O . LEU A 1 271 ? -10.362 -3.501 16.581 1.00 70.69 271 LEU A O 1
ATOM 2090 N N . SER A 1 272 ? -10.673 -5.648 17.164 1.00 73.19 272 SER A N 1
ATOM 2091 C CA . SER A 1 272 ? -12.097 -5.737 16.860 1.00 73.19 272 SER A CA 1
ATOM 2092 C C . SER A 1 272 ? -12.949 -4.857 17.779 1.00 73.19 272 SER A C 1
ATOM 2094 O O . SER A 1 272 ? -13.770 -4.105 17.267 1.00 73.19 272 SER A O 1
ATOM 2096 N N . GLN A 1 273 ? -12.729 -4.882 19.097 1.00 77.12 273 GLN A N 1
ATOM 2097 C CA . GLN A 1 273 ? -13.422 -4.014 20.055 1.00 77.12 273 GLN A CA 1
ATOM 2098 C C . GLN A 1 273 ? -13.036 -2.555 19.841 1.00 77.12 273 GLN A C 1
ATOM 2100 O O . GLN A 1 273 ? -13.912 -1.703 19.751 1.00 77.12 273 GLN A O 1
ATOM 2105 N N . LEU A 1 274 ? -11.741 -2.261 19.676 1.00 78.31 274 LEU A N 1
ATOM 2106 C CA . LEU A 1 274 ? -11.290 -0.890 19.418 1.00 78.31 274 LEU A CA 1
ATOM 2107 C C . LEU A 1 274 ? -11.887 -0.341 18.112 1.00 78.31 274 LEU A C 1
ATOM 2109 O O . LEU A 1 274 ? -12.349 0.798 18.068 1.00 78.31 274 LEU A O 1
ATOM 2113 N N . ARG A 1 275 ? -11.934 -1.167 17.060 1.00 82.06 275 ARG A N 1
ATOM 2114 C CA . ARG A 1 275 ? -12.593 -0.861 15.785 1.00 82.06 275 ARG A CA 1
ATOM 211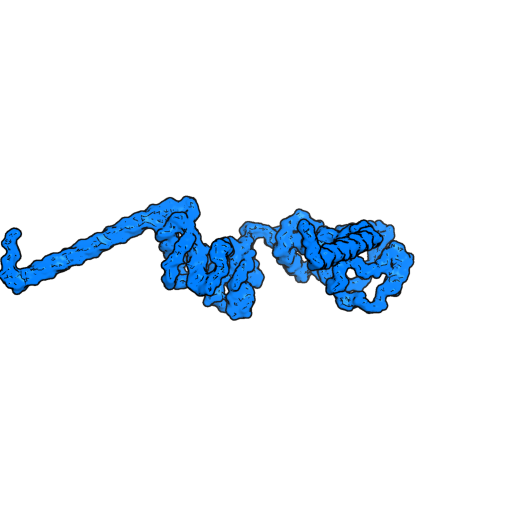5 C C . ARG A 1 275 ? -14.093 -0.646 15.949 1.00 82.06 275 ARG A C 1
ATOM 2117 O O . ARG A 1 275 ? -14.626 0.277 15.340 1.00 82.06 275 ARG A O 1
ATOM 2124 N N . GLU A 1 276 ? -14.767 -1.485 16.724 1.00 85.75 276 GLU A N 1
ATOM 2125 C CA . GLU A 1 276 ? -16.208 -1.381 16.948 1.00 85.75 276 GLU A CA 1
ATOM 2126 C C . GLU A 1 276 ? -16.545 -0.106 17.725 1.00 85.75 276 GLU A C 1
ATOM 2128 O O . GLU A 1 276 ? -17.356 0.693 17.260 1.00 85.75 276 GLU A O 1
ATOM 2133 N N . THR A 1 277 ? -15.833 0.164 18.822 1.00 84.56 277 THR A N 1
ATOM 2134 C CA . THR A 1 277 ? -15.936 1.416 19.581 1.00 84.56 277 THR A CA 1
ATOM 2135 C C . THR A 1 277 ? -15.696 2.620 18.673 1.00 84.56 277 THR A C 1
ATOM 2137 O O . THR A 1 277 ? -16.530 3.525 18.631 1.00 84.56 277 THR A O 1
ATOM 2140 N N . ALA A 1 278 ? -14.626 2.585 17.865 1.00 83.44 278 ALA A N 1
ATOM 2141 C CA . ALA A 1 278 ? -14.294 3.625 16.889 1.00 83.44 278 ALA A CA 1
ATOM 2142 C C . ALA A 1 278 ? -15.437 3.918 15.896 1.00 83.44 278 ALA A C 1
ATOM 2144 O O . ALA A 1 278 ? -15.671 5.049 15.480 1.00 83.44 278 ALA A O 1
ATOM 2145 N N . ARG A 1 279 ? -16.191 2.898 15.502 1.00 87.88 279 ARG A N 1
ATOM 2146 C CA . ARG A 1 279 ? -17.310 3.061 14.570 1.00 87.88 279 ARG A CA 1
ATOM 2147 C C . ARG A 1 279 ? -18.575 3.556 15.263 1.00 87.88 279 ARG A C 1
ATOM 2149 O O . ARG A 1 279 ? -19.293 4.374 14.692 1.00 87.88 279 ARG A O 1
ATOM 2156 N N . ILE A 1 280 ? -18.823 3.113 16.496 1.00 89.19 280 ILE A N 1
ATOM 2157 C CA . ILE A 1 280 ? -19.992 3.509 17.291 1.00 89.19 280 ILE A CA 1
ATOM 2158 C C . ILE A 1 280 ? -19.943 4.992 17.674 1.00 89.19 280 ILE A C 1
ATOM 2160 O O . ILE A 1 280 ? -20.966 5.666 17.588 1.00 89.19 280 ILE A O 1
ATOM 2164 N N . THR A 1 281 ? -18.800 5.555 18.076 1.00 84.81 281 THR A N 1
ATOM 2165 C CA . THR A 1 281 ? -18.791 6.977 18.489 1.00 84.81 281 THR A CA 1
ATOM 2166 C C . THR A 1 281 ? -18.790 7.939 17.299 1.00 84.81 281 THR A C 1
ATOM 2168 O O . THR A 1 281 ? -19.254 9.070 17.447 1.00 84.81 281 THR A O 1
ATOM 2171 N N . ARG A 1 282 ? -18.304 7.521 16.120 1.00 83.38 282 ARG A N 1
ATOM 2172 C CA . ARG A 1 282 ? -18.200 8.367 14.912 1.00 83.38 282 ARG A CA 1
ATOM 2173 C C . ARG A 1 282 ? -18.843 7.728 13.672 1.00 83.38 282 ARG A C 1
ATOM 2175 O O . ARG A 1 282 ? -18.189 7.596 12.640 1.00 83.38 282 ARG A O 1
ATOM 2182 N N . PRO A 1 283 ? -20.134 7.363 13.705 1.00 87.50 283 PRO A N 1
ATOM 2183 C CA . PRO A 1 283 ? -20.790 6.755 12.557 1.00 87.50 283 PRO A CA 1
ATOM 2184 C C . PRO A 1 283 ? -20.841 7.699 11.348 1.00 87.50 283 PRO A C 1
ATOM 2186 O O . PRO A 1 283 ? -20.817 7.247 10.208 1.00 87.50 283 PRO A O 1
ATOM 2189 N N . GLU A 1 284 ? -20.877 9.020 11.564 1.00 86.25 284 GLU A N 1
ATOM 2190 C CA . GLU A 1 284 ? -20.918 10.024 10.498 1.00 86.25 284 GLU A CA 1
ATOM 2191 C C . GLU A 1 284 ? -19.711 9.983 9.554 1.00 86.25 284 GLU A C 1
ATOM 2193 O O . GLU A 1 284 ? -19.844 10.369 8.392 1.00 86.25 284 GLU A O 1
ATOM 2198 N N . SER A 1 285 ? -18.563 9.495 10.028 1.00 82.38 285 SER A N 1
ATOM 2199 C CA . SER A 1 285 ? -17.338 9.406 9.236 1.00 82.38 285 SER A CA 1
ATOM 2200 C C . SER A 1 285 ? -17.195 8.082 8.483 1.00 82.38 285 SER A C 1
ATOM 2202 O O . SER A 1 285 ? -16.251 7.925 7.709 1.00 82.38 285 SER A O 1
ATOM 2204 N N . LEU A 1 286 ? -18.138 7.152 8.665 1.00 84.50 286 LEU A N 1
ATOM 2205 C CA . LEU A 1 286 ? -18.142 5.856 7.997 1.00 84.50 286 LEU A CA 1
ATOM 2206 C C . LEU A 1 286 ? -18.705 5.930 6.565 1.00 84.50 286 LEU A C 1
ATOM 2208 O O . LEU A 1 286 ? -19.495 6.836 6.244 1.00 84.50 286 LEU A O 1
ATOM 2212 N N . PRO A 1 287 ? -18.359 4.946 5.710 1.00 82.50 287 PRO A N 1
ATOM 2213 C CA . PRO A 1 287 ? -19.010 4.730 4.420 1.00 82.50 287 PRO A CA 1
ATOM 2214 C C . PRO A 1 287 ? -20.535 4.630 4.551 1.00 82.50 287 PRO A C 1
ATOM 2216 O O . PRO A 1 287 ? -21.054 4.162 5.569 1.00 82.50 287 PRO A O 1
ATOM 2219 N N . ALA A 1 288 ? -21.257 5.101 3.531 1.00 86.06 288 ALA A N 1
ATOM 2220 C CA . ALA A 1 288 ? -22.716 5.225 3.570 1.00 86.06 288 ALA A CA 1
ATOM 2221 C C . ALA A 1 288 ? -23.415 3.879 3.825 1.00 86.06 288 ALA A C 1
ATOM 2223 O O . ALA A 1 288 ? -24.442 3.843 4.497 1.00 86.06 288 ALA A O 1
ATOM 2224 N N . GLU A 1 289 ? -22.811 2.792 3.349 1.00 89.56 289 GLU A N 1
ATOM 2225 C CA . GLU A 1 289 ? -23.306 1.420 3.413 1.00 89.56 289 GLU A CA 1
ATOM 2226 C C . GLU A 1 289 ? -23.460 0.921 4.853 1.00 89.56 289 GLU A C 1
ATOM 2228 O O . GLU A 1 289 ? -24.413 0.212 5.154 1.00 89.56 289 GLU A O 1
ATOM 2233 N N . ILE A 1 290 ? -22.548 1.313 5.752 1.00 88.69 290 ILE A N 1
ATOM 2234 C CA . ILE A 1 290 ? -22.548 0.876 7.161 1.00 88.69 290 ILE A CA 1
ATOM 2235 C C . ILE A 1 290 ? -22.967 1.989 8.130 1.00 88.69 290 ILE A C 1
ATOM 2237 O O . ILE A 1 290 ? -23.187 1.751 9.315 1.00 88.69 290 ILE A O 1
ATOM 2241 N N . ARG A 1 291 ? -23.089 3.231 7.651 1.00 90.81 291 ARG A N 1
ATOM 2242 C CA . ARG A 1 291 ? -23.348 4.411 8.488 1.00 90.81 291 ARG A CA 1
ATOM 2243 C C . ARG A 1 291 ? -24.630 4.299 9.313 1.00 90.81 291 ARG A C 1
ATOM 2245 O O . ARG A 1 291 ? -24.628 4.701 10.474 1.00 90.81 291 ARG A O 1
ATOM 2252 N N . ASN A 1 292 ? -25.717 3.802 8.724 1.00 91.75 292 ASN A N 1
ATOM 2253 C CA . ASN A 1 292 ? -27.015 3.737 9.405 1.00 91.75 292 ASN A CA 1
ATOM 2254 C C . ASN A 1 292 ? -27.013 2.703 10.538 1.00 91.75 292 ASN A C 1
ATOM 2256 O O . ASN A 1 292 ? -27.422 3.041 11.645 1.00 91.75 292 ASN A O 1
ATOM 2260 N N . GLU A 1 293 ? -26.441 1.518 10.304 1.00 93.62 293 GLU A N 1
ATOM 2261 C CA . GLU A 1 293 ? -26.263 0.481 11.332 1.00 93.62 293 GLU A CA 1
ATOM 2262 C C . GLU A 1 293 ? -25.535 1.044 12.565 1.00 93.62 293 GLU A C 1
ATOM 2264 O O . GLU A 1 293 ? -25.982 0.903 13.703 1.00 93.62 293 GLU A O 1
ATOM 2269 N N . TYR A 1 294 ? -24.428 1.758 12.348 1.00 93.50 294 TYR A N 1
ATOM 2270 C CA . TYR A 1 294 ? -23.648 2.310 13.455 1.00 93.50 294 TYR A CA 1
ATOM 2271 C C . TYR A 1 294 ? -24.288 3.545 14.106 1.00 93.50 294 TYR A C 1
ATOM 2273 O O . TYR A 1 294 ? -24.026 3.813 15.279 1.00 93.50 294 TYR A O 1
ATOM 2281 N N . ARG A 1 295 ? -25.167 4.281 13.407 1.00 92.31 295 ARG A N 1
ATOM 2282 C CA . ARG A 1 295 ? -26.007 5.314 14.042 1.00 92.31 295 ARG A CA 1
ATOM 2283 C C . ARG A 1 295 ? -26.985 4.692 15.031 1.00 92.31 295 ARG A C 1
ATOM 2285 O O . ARG A 1 295 ? -27.109 5.203 16.139 1.00 92.31 295 ARG A O 1
ATOM 2292 N N . GLU A 1 296 ? -27.623 3.585 14.665 1.00 92.81 296 GLU A N 1
ATOM 2293 C CA . GLU A 1 296 ? -28.537 2.859 15.551 1.00 92.81 296 GLU A CA 1
ATOM 2294 C C . GLU A 1 296 ? -27.804 2.294 16.769 1.00 92.81 296 GLU A C 1
ATOM 2296 O O . GLU A 1 296 ? -28.252 2.505 17.898 1.00 92.81 296 GLU A O 1
ATOM 2301 N N . LYS A 1 297 ? -26.627 1.683 16.567 1.00 94.00 297 LYS A N 1
ATOM 2302 C CA . LYS A 1 297 ? -25.756 1.233 17.667 1.00 94.00 297 LYS A CA 1
ATOM 2303 C C . LYS A 1 297 ? -25.376 2.377 18.607 1.00 94.00 297 LYS A C 1
ATOM 2305 O O . LYS A 1 297 ? -25.448 2.218 19.822 1.00 94.00 297 LYS A O 1
ATOM 2310 N N . ARG A 1 298 ? -25.029 3.554 18.070 1.00 92.00 298 ARG A N 1
ATOM 2311 C CA . ARG A 1 298 ? -24.732 4.748 18.878 1.00 92.00 298 ARG A CA 1
ATOM 2312 C C . ARG A 1 298 ? -25.940 5.201 19.690 1.00 92.00 298 ARG A C 1
ATOM 2314 O O . ARG A 1 298 ? -25.800 5.515 20.868 1.00 92.00 298 ARG A O 1
ATOM 2321 N N . SER A 1 299 ? -27.120 5.240 19.077 1.00 90.94 299 SER A N 1
ATOM 2322 C CA . SER A 1 299 ? -28.360 5.592 19.770 1.00 90.94 299 SER A CA 1
ATOM 2323 C C . SER A 1 299 ? -28.710 4.586 20.867 1.00 90.94 299 SER A C 1
ATOM 2325 O O . SER A 1 299 ? -29.121 5.004 21.945 1.00 90.94 299 SER A O 1
ATOM 2327 N N . ALA A 1 300 ? -28.514 3.287 20.628 1.00 92.19 300 ALA A N 1
ATOM 2328 C CA . ALA A 1 300 ? -28.706 2.246 21.633 1.00 92.19 300 ALA A CA 1
ATOM 2329 C C . ALA A 1 300 ? -27.733 2.410 22.811 1.00 92.19 300 ALA A C 1
ATOM 2331 O O . ALA A 1 300 ? -28.191 2.521 23.944 1.00 92.19 300 ALA A O 1
ATOM 2332 N N . ALA A 1 301 ? -26.434 2.564 22.537 1.00 89.31 301 ALA A N 1
ATOM 2333 C CA . ALA A 1 301 ? -25.413 2.777 23.564 1.00 89.31 301 ALA A CA 1
ATOM 2334 C C . ALA A 1 301 ? -25.684 4.033 24.417 1.00 89.31 301 ALA A C 1
ATOM 2336 O O . ALA A 1 301 ? -25.522 4.011 25.632 1.00 89.31 301 ALA A O 1
ATOM 2337 N N . MET A 1 302 ? -26.157 5.126 23.806 1.00 89.31 302 MET A N 1
ATOM 2338 C CA . MET A 1 302 ? -26.530 6.349 24.535 1.00 89.31 302 MET A CA 1
ATOM 2339 C C . MET A 1 302 ? -27.767 6.164 25.429 1.00 89.31 302 MET A C 1
ATOM 2341 O O . MET A 1 302 ? -27.864 6.819 26.467 1.00 89.31 302 MET A O 1
ATOM 2345 N N . ARG A 1 303 ? -28.728 5.315 25.033 1.00 91.94 303 ARG A N 1
ATOM 2346 C CA . ARG A 1 303 ? -29.880 4.975 25.887 1.00 91.94 303 ARG A CA 1
ATOM 2347 C C . ARG A 1 303 ? -29.440 4.131 27.075 1.00 91.94 303 ARG A C 1
ATOM 2349 O O . ARG A 1 303 ? -29.791 4.473 28.196 1.00 91.94 303 ARG A O 1
ATOM 2356 N N . GLU A 1 304 ? -28.627 3.106 26.833 1.00 90.62 304 GLU A N 1
ATOM 2357 C CA . GLU A 1 304 ? -28.084 2.246 27.888 1.00 90.62 304 GLU A CA 1
ATOM 2358 C C . GLU A 1 304 ? -27.250 3.043 28.903 1.00 90.62 304 GLU A C 1
ATOM 2360 O O . GLU A 1 304 ? -27.441 2.872 30.105 1.00 90.62 304 GLU A O 1
ATOM 2365 N N . ASP A 1 305 ? -26.392 3.968 28.446 1.00 88.62 305 ASP A N 1
ATOM 2366 C CA . ASP A 1 305 ? -25.616 4.851 29.336 1.00 88.62 305 ASP A CA 1
ATOM 2367 C C . ASP A 1 305 ? -26.531 5.768 30.161 1.00 88.62 305 ASP A C 1
ATOM 2369 O O . ASP A 1 305 ? -26.328 5.940 31.362 1.00 88.62 305 ASP A O 1
ATOM 2373 N N . ARG A 1 306 ? -27.586 6.320 29.547 1.00 91.31 306 ARG A N 1
ATOM 2374 C CA . ARG A 1 306 ? -28.568 7.150 30.259 1.00 91.31 306 ARG A CA 1
ATOM 2375 C C . ARG A 1 306 ? -29.311 6.352 31.331 1.00 91.31 306 ARG A C 1
ATOM 2377 O O . ARG A 1 306 ? -29.430 6.835 32.451 1.00 91.31 306 ARG A O 1
ATOM 2384 N N . GLU A 1 307 ? -29.785 5.153 31.008 1.00 91.88 307 GLU A N 1
ATOM 2385 C CA . GLU A 1 307 ? -30.470 4.269 31.960 1.00 91.88 307 GLU A CA 1
ATOM 2386 C C . GLU A 1 307 ? -29.530 3.811 33.084 1.00 91.88 307 GLU A C 1
ATOM 2388 O O . GLU A 1 307 ? -29.929 3.729 34.243 1.00 91.88 307 GLU A O 1
ATOM 2393 N N . ALA A 1 308 ? -28.259 3.538 32.772 1.00 89.12 308 ALA A N 1
ATOM 2394 C CA . ALA A 1 308 ? -27.250 3.213 33.775 1.00 89.12 308 ALA A CA 1
ATOM 2395 C C . ALA A 1 308 ? -26.997 4.386 34.735 1.00 89.12 308 ALA A C 1
ATOM 2397 O O . ALA A 1 308 ? -26.989 4.174 35.947 1.00 89.12 308 ALA A O 1
ATOM 2398 N N . ARG A 1 309 ? -26.859 5.615 34.221 1.00 90.38 309 ARG A N 1
ATOM 2399 C CA . ARG A 1 309 ? -26.710 6.822 35.052 1.00 90.38 309 ARG A CA 1
ATOM 2400 C C . ARG A 1 309 ? -27.929 7.073 35.928 1.00 90.38 309 ARG A C 1
ATOM 2402 O O . ARG A 1 309 ? -27.755 7.328 37.111 1.00 90.38 309 ARG A O 1
ATOM 2409 N N . GLN A 1 310 ? -29.136 6.927 35.380 1.00 91.44 310 GLN A N 1
ATOM 2410 C CA . GLN A 1 310 ? -30.374 7.058 36.152 1.00 91.44 310 GLN A CA 1
ATOM 2411 C C . GLN A 1 310 ? -30.433 6.051 37.301 1.00 91.44 310 GLN A C 1
ATOM 2413 O O . GLN A 1 310 ? -30.706 6.444 38.427 1.00 91.44 310 GLN A O 1
ATOM 2418 N N . ARG A 1 311 ? -30.082 4.781 37.058 1.00 92.19 311 ARG A N 1
ATOM 2419 C CA . ARG A 1 311 ? -30.008 3.773 38.129 1.00 92.19 311 ARG A CA 1
ATOM 2420 C C . ARG A 1 311 ? -29.011 4.159 39.221 1.00 92.19 311 ARG A C 1
ATOM 2422 O O . ARG A 1 311 ? -29.332 4.010 40.392 1.00 92.19 311 ARG A O 1
ATOM 2429 N N . ILE A 1 312 ? -27.832 4.662 38.846 1.00 90.88 312 ILE A N 1
ATOM 2430 C CA . ILE A 1 312 ? -26.810 5.112 39.806 1.00 90.88 312 ILE A CA 1
ATOM 2431 C C . ILE A 1 312 ? -27.333 6.296 40.633 1.00 90.88 312 ILE A C 1
ATOM 2433 O O . ILE A 1 312 ? -27.209 6.289 41.857 1.00 90.88 312 ILE A O 1
ATOM 2437 N N . GLU A 1 313 ? -27.949 7.286 39.986 1.00 90.44 313 GLU A N 1
ATOM 2438 C CA . GLU A 1 313 ? -28.537 8.458 40.645 1.00 90.44 313 GLU A CA 1
ATOM 2439 C C . GLU A 1 313 ? -29.688 8.072 41.585 1.00 90.44 313 GLU A C 1
ATOM 2441 O O . GLU A 1 313 ? -29.735 8.548 42.717 1.00 90.44 313 GLU A O 1
ATOM 2446 N N . GLU A 1 314 ? -30.572 7.163 41.169 1.00 90.62 314 GLU A N 1
ATOM 2447 C CA . GLU A 1 314 ? -31.663 6.637 41.999 1.00 90.62 314 GLU A CA 1
ATOM 2448 C C . GLU A 1 314 ? -31.133 5.873 43.216 1.00 90.62 314 GLU A C 1
ATOM 2450 O O . GLU A 1 314 ? -31.628 6.072 44.328 1.00 90.62 314 GLU A O 1
ATOM 2455 N N . THR A 1 315 ? -30.099 5.039 43.040 1.00 91.94 315 THR A N 1
ATOM 2456 C CA . THR A 1 315 ? -29.459 4.345 44.167 1.00 91.94 315 THR A CA 1
ATOM 2457 C C . THR A 1 315 ? -28.792 5.321 45.131 1.00 91.94 315 THR A C 1
ATOM 2459 O O . THR A 1 315 ? -29.004 5.207 46.336 1.00 91.94 315 THR A O 1
ATOM 2462 N N . ALA A 1 316 ? -28.076 6.327 44.621 1.00 91.38 316 ALA A N 1
ATOM 2463 C CA . ALA A 1 316 ? -27.429 7.343 45.446 1.00 91.38 316 ALA A CA 1
ATOM 2464 C C . ALA A 1 316 ? -28.454 8.200 46.210 1.00 91.38 316 ALA A C 1
ATOM 2466 O O . ALA A 1 316 ? -28.276 8.473 47.395 1.00 91.38 316 ALA A O 1
ATOM 2467 N N . ALA A 1 317 ? -29.562 8.580 45.566 1.00 90.69 317 ALA A N 1
ATOM 2468 C CA . ALA A 1 317 ? -30.645 9.318 46.212 1.00 90.69 317 ALA A CA 1
ATOM 2469 C C . ALA A 1 317 ? -31.352 8.482 47.292 1.00 90.69 317 ALA A C 1
ATOM 2471 O O . ALA A 1 317 ? -31.678 9.002 48.359 1.00 90.69 317 ALA A O 1
ATOM 2472 N N . ALA A 1 318 ? -31.565 7.184 47.050 1.00 90.31 318 ALA A N 1
ATOM 2473 C CA . ALA A 1 318 ? -32.158 6.278 48.031 1.00 90.31 318 ALA A CA 1
ATOM 2474 C C . ALA A 1 318 ? -31.240 6.041 49.242 1.00 90.31 318 ALA A C 1
ATOM 2476 O O . ALA A 1 318 ? -31.725 5.982 50.373 1.00 90.31 318 ALA A O 1
ATOM 2477 N N . GLU A 1 319 ? -29.928 5.923 49.024 1.00 91.94 319 GLU A N 1
ATOM 2478 C CA . GLU A 1 319 ? -28.930 5.827 50.095 1.00 91.94 319 GLU A CA 1
ATOM 2479 C C . GLU A 1 319 ? -28.863 7.114 50.918 1.00 91.94 319 GLU A C 1
ATOM 2481 O O . GLU A 1 319 ? -28.928 7.049 52.146 1.00 91.94 319 GLU A O 1
ATOM 2486 N N . GLN A 1 320 ? -28.842 8.280 50.264 1.00 91.00 320 GLN A N 1
ATOM 2487 C CA . GLN A 1 320 ? -28.873 9.570 50.953 1.00 91.00 320 GLN A CA 1
ATOM 2488 C C . GLN A 1 320 ? -30.152 9.731 51.784 1.00 91.00 320 GLN A C 1
ATOM 2490 O O . GLN A 1 320 ? -30.082 10.079 52.957 1.00 91.00 320 GLN A O 1
ATOM 2495 N N . ALA A 1 321 ? -31.320 9.391 51.228 1.00 89.31 321 ALA A N 1
ATOM 2496 C CA . ALA A 1 321 ? -32.589 9.462 51.951 1.00 89.31 321 ALA A CA 1
ATOM 2497 C C . ALA A 1 321 ? -32.647 8.507 53.160 1.00 89.31 321 ALA A C 1
ATOM 2499 O O . ALA A 1 321 ? -33.301 8.814 54.159 1.00 89.31 321 ALA A O 1
ATOM 2500 N N . ARG A 1 322 ? -31.981 7.344 53.092 1.00 90.50 322 ARG A N 1
ATOM 2501 C CA . ARG A 1 322 ? -31.823 6.448 54.251 1.00 90.50 322 ARG A CA 1
ATOM 2502 C C . ARG A 1 322 ? -30.919 7.070 55.310 1.00 90.50 322 ARG A C 1
ATOM 2504 O O . ARG A 1 322 ? -31.318 7.102 56.470 1.00 90.50 322 ARG A O 1
ATOM 2511 N N . ALA A 1 323 ? -29.769 7.609 54.910 1.00 87.75 323 ALA A N 1
ATOM 2512 C CA . ALA A 1 323 ? -28.841 8.278 55.817 1.00 87.75 323 ALA A CA 1
ATOM 2513 C C . ALA A 1 323 ? -29.489 9.488 56.516 1.00 87.75 323 ALA A C 1
ATOM 2515 O O . ALA A 1 323 ? -29.346 9.650 57.726 1.00 87.75 323 ALA A O 1
ATOM 2516 N N . ASP A 1 324 ? -30.271 10.290 55.788 1.00 88.00 324 ASP A N 1
ATOM 2517 C CA . ASP A 1 324 ? -30.989 11.443 56.337 1.00 88.00 324 ASP A CA 1
ATOM 2518 C C . ASP A 1 324 ? -32.060 11.014 57.357 1.00 88.00 324 ASP A C 1
ATOM 2520 O O . ASP A 1 324 ? -32.205 11.639 58.409 1.00 88.00 324 ASP A O 1
ATOM 2524 N N . LYS A 1 325 ? -32.785 9.913 57.094 1.00 87.12 325 LYS A N 1
ATOM 2525 C CA . LYS A 1 325 ? -33.749 9.335 58.049 1.00 87.12 325 LYS A CA 1
ATOM 2526 C C . LYS A 1 325 ? -33.070 8.792 59.306 1.00 87.12 325 LYS A C 1
ATOM 2528 O O . LYS A 1 325 ? -33.566 9.023 60.408 1.00 87.12 325 LYS A O 1
ATOM 2533 N N . GLU A 1 326 ? -31.949 8.092 59.157 1.00 86.94 326 GLU A N 1
ATOM 2534 C CA . GLU A 1 326 ? -31.156 7.595 60.288 1.00 86.94 326 GLU A CA 1
ATOM 2535 C C . GLU A 1 326 ? -30.612 8.754 61.136 1.00 86.94 326 GLU A C 1
ATOM 2537 O O . GLU A 1 326 ? -30.721 8.724 62.363 1.00 86.94 326 GLU A O 1
ATOM 2542 N N . ALA A 1 327 ? -30.118 9.820 60.499 1.00 83.62 327 ALA A N 1
ATOM 2543 C CA . ALA A 1 327 ? -29.652 11.025 61.178 1.00 83.62 327 ALA A CA 1
ATOM 2544 C C . ALA A 1 327 ? -30.787 11.762 61.915 1.00 83.62 327 ALA A C 1
ATOM 2546 O O . ALA A 1 327 ? -30.614 12.157 63.069 1.00 83.62 327 ALA A O 1
ATOM 2547 N N . ALA A 1 328 ? -31.961 11.904 61.289 1.00 79.25 328 ALA A N 1
ATOM 2548 C CA . ALA A 1 328 ? -33.137 12.515 61.913 1.00 79.25 328 ALA A CA 1
ATOM 2549 C C . ALA A 1 328 ? -33.633 11.710 63.128 1.00 79.25 328 ALA A C 1
ATOM 2551 O O . ALA A 1 328 ? -33.929 12.287 64.178 1.00 79.25 328 ALA A O 1
ATOM 2552 N N . SER A 1 329 ? -33.647 10.375 63.019 1.00 80.12 329 SER A N 1
ATOM 2553 C CA . SER A 1 329 ? -33.984 9.483 64.132 1.00 80.12 329 SER A CA 1
ATOM 2554 C C . SER A 1 329 ? -32.963 9.571 65.271 1.00 80.12 329 SER A C 1
ATOM 2556 O O . SER A 1 329 ? -33.355 9.569 66.437 1.00 80.12 329 SER A O 1
ATOM 2558 N N . ALA A 1 330 ? -31.666 9.667 64.964 1.00 77.94 330 ALA A N 1
ATOM 2559 C CA . ALA A 1 330 ? -30.610 9.808 65.968 1.00 77.94 330 ALA A CA 1
ATOM 2560 C C . ALA A 1 330 ? -30.650 11.172 66.686 1.00 77.94 330 ALA A C 1
ATOM 2562 O O . ALA A 1 330 ? -30.284 11.265 67.857 1.00 77.94 330 ALA A O 1
ATOM 2563 N N . ALA A 1 331 ? -31.132 12.219 66.010 1.00 79.19 331 ALA A N 1
ATOM 2564 C CA . ALA A 1 331 ? -31.306 13.556 66.574 1.00 79.19 331 ALA A CA 1
ATOM 2565 C C . ALA A 1 331 ? -32.571 13.709 67.447 1.00 79.19 331 ALA A C 1
ATOM 2567 O O . ALA A 1 331 ? -32.775 14.772 68.035 1.00 79.19 331 ALA A O 1
ATOM 2568 N N . GLY A 1 332 ? -33.421 12.678 67.546 1.00 70.19 332 GLY A N 1
ATOM 2569 C CA . GLY A 1 332 ? -34.641 12.696 68.363 1.00 70.19 332 GLY A CA 1
ATOM 2570 C C . GLY A 1 332 ? -35.800 13.490 67.754 1.00 70.19 332 GLY A C 1
ATOM 2571 O O . GLY A 1 332 ? -36.697 13.919 68.480 1.00 70.19 332 GLY A O 1
ATOM 2572 N N . TRP A 1 333 ? -35.784 13.720 66.438 1.00 60.19 333 TRP A N 1
ATOM 2573 C CA . TRP A 1 333 ? -36.875 14.400 65.741 1.00 60.19 333 TRP A CA 1
ATOM 2574 C C . TRP A 1 333 ? -37.986 13.382 65.445 1.00 60.19 333 TRP A C 1
ATOM 2576 O O . TRP A 1 333 ? -37.670 12.256 65.055 1.00 60.19 333 TRP A O 1
ATOM 2586 N N . PRO A 1 334 ? -39.278 13.720 65.632 1.00 56.78 334 PRO A N 1
ATOM 2587 C CA . PRO A 1 334 ? -40.365 12.805 65.314 1.00 56.78 334 PRO A CA 1
ATOM 2588 C C . PRO A 1 334 ? -40.372 12.553 63.805 1.00 56.78 334 PRO A C 1
ATOM 2590 O O . PRO A 1 334 ? -40.687 13.434 63.007 1.00 56.78 334 PRO A O 1
ATOM 2593 N N . VAL A 1 335 ? -39.983 11.342 63.422 1.00 56.09 335 VAL A N 1
ATOM 2594 C CA . VAL A 1 335 ? -40.004 10.872 62.039 1.00 56.09 335 VAL A CA 1
ATOM 2595 C C . VAL A 1 335 ? -41.408 10.343 61.763 1.00 56.09 335 VAL A C 1
ATOM 2597 O O . VAL A 1 335 ? -41.554 9.141 61.663 1.00 56.09 335 VAL A O 1
ATOM 2600 N N . ASP A 1 336 ? -42.434 11.202 61.764 1.00 58.00 336 ASP A N 1
ATOM 2601 C CA . ASP A 1 336 ? -43.745 10.913 61.151 1.00 58.00 336 ASP A CA 1
ATOM 2602 C C . ASP A 1 336 ? -44.678 12.141 61.156 1.00 58.00 336 ASP A C 1
ATOM 2604 O O . ASP A 1 336 ? -45.092 12.631 62.212 1.00 58.00 336 ASP A O 1
ATOM 2608 N N . ALA A 1 337 ? -45.033 12.589 59.947 1.00 45.03 337 ALA A N 1
ATOM 2609 C CA . ALA A 1 337 ? -46.392 12.921 59.509 1.00 45.03 337 ALA A CA 1
ATOM 2610 C C . ALA A 1 337 ? -46.449 12.818 57.978 1.00 45.03 337 ALA A C 1
ATOM 2612 O O . ALA A 1 337 ? -45.644 13.515 57.316 1.00 45.03 337 ALA A O 1
#

pLDDT: mean 71.67, std 16.63, range [31.14, 94.19]

Radius of gyration: 35.51 Å; chains: 1; bounding box: 88×70×115 Å

Sequence (337 aa):
MTMTATDRGDEMILKGLRAKLAEMTEREAQLPRALCRVCGGIVAKGQGTIEPESTWPSRTRHQTSGVIDGERTKRGLPPFCDWRRSHTVCAGGPERTILALTGIEVTPAVAVDALTRMLPRRFAVFSAFPEPNMAHVRLKDKKPQPWSHVSGADRAALATVVRKTHDPSKPRRCREGACAWCGISRSLSWHASPETWADGSRAPLCGDCYPVWRKRGAPSDRDDRRANALEALSSAAWWPMTGSGIHCYVDIAGDEHSGTPGRWEYAPEPLSQLRETARITRPESLPAEIRNEYREKRSAAMREDREARQRIEETAAAEQARADKEAASAAGWPVDA